Protein 6LPH (pdb70)

Organism: Drosophila melanogaster (NCBI:txid7227)

GO terms:
  GO:0005634 nucleus (C, IDA)
  GO:0005829 cytosol (C, IDA)
  GO:0045879 negative regulation of smoothened signaling pathway (P, IDA)
  GO:0140313 molecular sequestering activity (F, IDA)
  GO:0045879 negative regulation of smoothened signaling pathway (P, IGI)
  GO:0045879 negative regulation of smoothened signaling pathway (P, IMP)
  GO:0140313 molecular sequestering activity (F, IMP)
  GO:0061629 RNA polymerase II-specific DNA-binding transcription factor binding (F, IPI)
  GO:0008139 nuclear localization sequence binding (F, IPI)
  GO:0032991 protein-containing complex (C, IPI)
  GO:0140297 DNA-binding transcription factor binding (F, IPI)
  GO:0005515 protein binding (F, IPI)

B-factor: mean 24.62, std 13.48, range [8.72, 99.07]

Foldseek 3Di:
DFQFQQVVVLVLVCVLCVPCNDFDKDADDCAVLNPDLQQFRIKGKDWDCADVVQLGHTWIKIKTHGQFARHQPPSPADDDPPDQAGRLNAIEMATAHQDPVRVVCQPPPDDDDDDHDCLLVVLRSVVVSVCVVVVDRADAFAWAQQQAQSSNDPPFQFRIWHWHFQPRRAKDAIPRHIYTYIYIATAHPVLRVQCVQPTRVLSVVLLCPDSLSQHVRRHHYRPRDDHSCRVPVVSCVRRDDDDD/DDDDPPADDAAPPPHNVDHDDDPVVVHD

Radius of gyration: 19.42 Å; Cα contacts (8 Å, |Δi|>4): 533; chains: 2; bounding box: 65×46×57 Å

InterPro domains:
  IPR007768 Suppressor of fused [PTHR10928] (8-453)
  IPR016591 Suppressor of fused, eukaryotic [PIRSF011844] (1-463)
  IPR020941 Suppressor of fused-like domain [PF05076] (48-237)
  IPR024314 Suppressor of fused C-terminal [PF12470] (250-450)
  IPR037181 Suppressor of fused, N-terminal [SSF103359] (14-257)
  IPR038489 Suppressor of fused, C-terminal domain superfamily [G3DSA:3.30.1360.230] (337-468)

Sequence (272 aa):
KPPPGLKAIIDHLGQVYPNQPNPLQVTTLLKYWLGGQDPLDYISMYNYPGDVDRNVPPHWHYISFGLSDLHGDERVHLREEGVTRSGMGFELTFRLAKTEIELKQQIENPEKPQRPPTWPANLLQAIGRYCFQTGNGLCFGDNIPWRKSLDGSTTSKLQNLLVAQDPQLGCIDTPTGTVDFCQIVGVFDDELEQASRWNGRGVLNFLRQDMQTGGDWLVTNMDRQMSVFELFPETLLNLQDDLEAAPVINSHTCFVSGNSNMILNHMNDNFA

Structure (mmCIF, N/CA/C/O backbone):
data_6LPH
#
_entry.id   6LPH
#
_cell.length_a   36.145
_cell.length_b   68.423
_cell.length_c   56.144
_cell.angle_alpha   90.000
_cell.angle_beta   97.490
_cell.angle_gamma   90.000
#
_symmetry.space_group_name_H-M   'P 1 21 1'
#
loop_
_entity.id
_entity.type
_entity.pdbx_description
1 polymer 'Suppressor of fused homolog'
2 polymer 'Serine/threonine-protein kinase fused'
3 water water
#
loop_
_atom_site.group_PDB
_atom_site.id
_atom_site.type_symbol
_atom_site.label_atom_id
_atom_site.label_alt_id
_atom_site.label_comp_id
_atom_site.label_asym_id
_atom_site.label_entity_id
_atom_site.label_seq_id
_atom_site.pdbx_PDB_ins_code
_atom_site.Cartn_x
_atom_site.Cartn_y
_atom_site.Cartn_z
_atom_site.occupancy
_atom_site.B_iso_or_equiv
_atom_site.auth_seq_id
_atom_site.auth_comp_id
_atom_site.auth_asym_id
_atom_site.auth_atom_id
_atom_site.pdbx_PDB_model_num
ATOM 1 N N . LYS A 1 13 ? -13.994 -21.929 3.687 1.00 75.71 13 LYS A N 1
ATOM 2 C CA . LYS A 1 13 ? -14.223 -21.796 2.220 1.00 68.57 13 LYS A CA 1
ATOM 3 C C . LYS A 1 13 ? -13.133 -20.922 1.580 1.00 62.29 13 LYS A C 1
ATOM 4 O O . LYS A 1 13 ? -12.865 -19.821 2.068 1.00 59.15 13 LYS A O 1
ATOM 6 N N . PRO A 1 14 ? -12.509 -21.408 0.481 1.00 57.21 14 PRO A N 1
ATOM 7 C CA . PRO A 1 14 ? -11.340 -20.763 -0.142 1.00 46.79 14 PRO A CA 1
ATOM 8 C C . PRO A 1 14 ? -11.666 -19.408 -0.754 1.00 37.35 14 PRO A C 1
ATOM 9 O O . PRO A 1 14 ? -12.859 -19.057 -0.852 1.00 37.12 14 PRO A O 1
ATOM 13 N N . PRO A 1 15 ? -10.624 -18.638 -1.157 1.00 33.63 15 PRO A N 1
ATOM 14 C CA . PRO A 1 15 ? -10.964 -17.383 -1.819 1.00 27.24 15 PRO A CA 1
ATOM 15 C C . PRO A 1 15 ? -11.575 -17.696 -3.178 1.00 22.57 15 PRO A C 1
ATOM 16 O O . PRO A 1 15 ? -10.976 -18.427 -3.966 1.00 23.13 15 PRO A O 1
ATOM 20 N N . PRO A 1 16 ? -12.785 -17.167 -3.430 1.00 23.49 16 PRO A N 1
ATOM 21 C CA . PRO A 1 16 ? -13.657 -17.639 -4.510 1.00 19.88 16 PRO A CA 1
ATOM 22 C C . PRO A 1 16 ? -13.135 -17.376 -5.918 1.00 19.00 16 PRO A C 1
ATOM 23 O O . PRO A 1 16 ? -13.368 -18.199 -6.822 1.00 17.16 16 PRO A O 1
ATOM 27 N N . GLY A 1 17 ? -12.460 -16.243 -6.117 1.00 17.47 17 GLY A N 1
ATOM 28 C CA . GLY A 1 17 ? -11.864 -15.959 -7.417 1.00 16.47 17 GLY A CA 1
ATOM 29 C C . GLY A 1 17 ? -10.704 -16.903 -7.667 1.00 17.82 17 GLY A C 1
ATOM 30 O O . GLY A 1 17 ? -10.611 -17.539 -8.731 1.00 18.75 17 GLY A O 1
ATOM 31 N N . LEU A 1 18 ? -9.816 -17.010 -6.690 1.00 16.88 18 LEU A N 1
ATOM 32 C CA . LEU A 1 18 ? -8.661 -17.924 -6.799 1.00 17.79 18 LEU A CA 1
ATOM 33 C C . LEU A 1 18 ? -9.167 -19.362 -7.074 1.00 16.14 18 LEU A C 1
ATOM 34 O O . LEU A 1 18 ? -8.719 -20.013 -8.012 1.00 16.06 18 LEU A O 1
ATOM 39 N N . LYS A 1 19 ? -10.146 -19.822 -6.296 1.00 17.32 19 LYS A N 1
ATOM 40 C CA . LYS A 1 19 ? -10.680 -21.193 -6.452 1.00 17.05 19 LYS A CA 1
ATOM 41 C C . LYS A 1 19 ? -11.241 -21.467 -7.870 1.00 16.88 19 LYS A C 1
ATOM 42 O O . LYS A 1 19 ? -10.999 -22.545 -8.440 1.00 17.71 19 LYS A O 1
ATOM 48 N N . ALA A 1 20 ? -11.992 -20.510 -8.432 1.00 17.57 20 ALA A N 1
ATOM 49 C CA . ALA A 1 20 ? -12.539 -20.639 -9.810 1.00 16.36 20 ALA A CA 1
ATOM 50 C C . ALA A 1 20 ? -11.442 -20.827 -10.861 1.00 15.76 20 ALA A C 1
ATOM 51 O O . ALA A 1 20 ? -11.538 -21.675 -11.756 1.00 15.25 20 ALA A O 1
ATOM 53 N N . ILE A 1 21 ? -10.388 -20.029 -10.739 1.00 16.31 21 ILE A N 1
ATOM 54 C CA . ILE A 1 21 ? -9.279 -20.120 -11.675 1.00 14.29 21 ILE A CA 1
ATOM 55 C C . ILE A 1 21 ? -8.561 -21.465 -11.519 1.00 13.78 21 ILE A C 1
ATOM 56 O O . ILE A 1 21 ? -8.318 -22.142 -12.515 1.00 14.19 21 ILE A O 1
ATOM 61 N N . ILE A 1 22 ? -8.246 -21.837 -10.274 1.00 14.04 22 ILE A N 1
ATOM 62 C CA . ILE A 1 22 ? -7.601 -23.149 -9.973 1.00 15.34 22 ILE A CA 1
ATOM 63 C C . ILE A 1 22 ? -8.427 -24.313 -10.489 1.00 15.88 22 ILE A C 1
ATOM 64 O O . ILE A 1 22 ? -7.884 -25.253 -11.092 1.00 14.83 22 ILE A O 1
ATOM 69 N N . ASP A 1 23 ? -9.748 -24.252 -10.266 1.00 15.42 23 ASP A N 1
ATOM 70 C CA . ASP A 1 23 ? -10.644 -25.262 -10.810 1.00 17.17 23 ASP A CA 1
ATOM 71 C C . ASP A 1 23 ? -10.614 -25.347 -12.338 1.00 15.27 23 ASP A C 1
ATOM 72 O O . ASP A 1 23 ? -10.504 -26.442 -12.902 1.00 16.64 23 ASP A O 1
ATOM 77 N N . HIS A 1 24 ? -10.686 -24.199 -13.005 1.00 14.88 24 HIS A N 1
ATOM 78 C CA . HIS A 1 24 ? -10.522 -24.131 -14.463 1.00 14.73 24 HIS A CA 1
ATOM 79 C C . HIS A 1 24 ? -9.219 -24.742 -14.928 1.00 15.46 24 HIS A C 1
ATOM 80 O O . HIS A 1 24 ? -9.202 -25.535 -15.885 1.00 14.80 24 HIS A O 1
ATOM 87 N N . LEU A 1 25 ? -8.114 -24.366 -14.280 1.00 15.39 25 LEU A N 1
ATOM 88 C CA . LEU A 1 25 ? -6.798 -24.950 -14.630 1.00 15.22 25 LEU A CA 1
ATOM 89 C C . LEU A 1 25 ? -6.748 -26.462 -14.378 1.00 16.45 25 LEU A C 1
ATOM 90 O O . LEU A 1 25 ? -6.067 -27.204 -15.108 1.00 15.70 25 LEU A O 1
ATOM 95 N N . GLY A 1 26 ? -7.463 -26.920 -13.352 1.00 16.51 26 GLY A N 1
ATOM 96 C CA . GLY A 1 26 ? -7.540 -28.370 -13.062 1.00 19.30 26 GLY A CA 1
ATOM 97 C C . GLY A 1 26 ? -8.213 -29.190 -14.168 1.00 18.50 26 GLY A C 1
ATOM 98 O O . GLY A 1 26 ? -7.885 -30.377 -14.397 1.00 18.84 26 GLY A O 1
ATOM 99 N N . GLN A 1 27 ? -9.143 -28.556 -14.869 1.00 18.90 27 GLN A N 1
ATOM 100 C CA . GLN A 1 27 ? -9.873 -29.199 -15.962 1.00 18.90 27 GLN A CA 1
ATOM 101 C C . GLN A 1 27 ? -9.014 -29.239 -17.210 1.00 17.21 27 GLN A C 1
ATOM 102 O O . GLN A 1 27 ? -9.101 -30.166 -18.022 1.00 18.18 27 GLN A O 1
ATOM 108 N N . VAL A 1 28 ? -8.204 -28.204 -17.372 1.00 14.95 28 VAL A N 1
ATOM 109 C CA . VAL A 1 28 ? -7.375 -28.071 -18.546 1.00 16.57 28 VAL A CA 1
ATOM 110 C C . VAL A 1 28 ? -6.104 -28.927 -18.363 1.00 14.85 28 VAL A C 1
ATOM 111 O O . VAL A 1 28 ? -5.583 -29.506 -19.312 1.00 14.66 28 VAL A O 1
ATOM 115 N N . TYR A 1 29 ? -5.629 -29.036 -17.133 1.00 14.98 29 TYR A N 1
ATOM 116 C CA . TYR A 1 29 ? -4.398 -29.786 -16.848 1.00 13.57 29 TYR A CA 1
ATOM 117 C C . TYR A 1 29 ? -4.679 -30.830 -15.780 1.00 16.68 29 TYR A C 1
ATOM 118 O O . TYR A 1 29 ? -4.130 -30.733 -14.675 1.00 18.17 29 TYR A O 1
ATOM 127 N N . PRO A 1 30 ? -5.543 -31.827 -16.085 1.00 16.16 30 PRO A N 1
ATOM 128 C CA . PRO A 1 30 ? -5.895 -32.834 -15.067 1.00 17.88 30 PRO A CA 1
ATOM 129 C C . PRO A 1 30 ? -4.681 -33.645 -14.594 1.00 19.13 30 PRO A C 1
ATOM 130 O O . PRO A 1 30 ? -4.641 -34.092 -13.443 1.00 20.41 30 PRO A O 1
ATOM 134 N N . ASN A 1 31 ? -3.675 -33.787 -15.447 1.00 18.02 31 ASN A N 1
ATOM 135 C CA . ASN A 1 31 ? -2.470 -34.554 -15.059 1.00 18.96 31 ASN A CA 1
ATOM 136 C C . ASN A 1 31 ? -1.332 -33.750 -14.447 1.00 18.77 31 ASN A C 1
ATOM 137 O O . ASN A 1 31 ? -0.242 -34.283 -14.217 1.00 20.78 31 ASN A O 1
ATOM 142 N N . GLN A 1 32 ? -1.596 -32.473 -14.177 1.00 19.53 32 GLN A N 1
ATOM 143 C CA . GLN A 1 32 ? -0.702 -31.627 -13.392 1.00 17.11 32 GLN A CA 1
ATOM 144 C C . GLN A 1 32 ? -1.467 -30.964 -12.248 1.00 18.74 32 GLN A C 1
ATOM 145 O O . GLN A 1 32 ? -1.677 -29.740 -12.261 1.00 19.50 32 GLN A O 1
ATOM 151 N N . PRO A 1 33 ? -1.891 -31.767 -11.251 1.00 19.33 33 PRO A N 1
ATOM 152 C CA . PRO A 1 33 ? -2.712 -31.215 -10.168 1.00 20.35 33 PRO A CA 1
ATOM 153 C C . PRO A 1 33 ? -1.936 -30.291 -9.210 1.00 19.71 33 PRO A C 1
ATOM 154 O O . PRO A 1 33 ? -2.562 -29.545 -8.456 1.00 20.41 33 PRO A O 1
ATOM 158 N N . ASN A 1 34 ? -0.603 -30.329 -9.238 1.00 17.04 34 ASN A N 1
ATOM 159 C CA . ASN A 1 34 ? 0.176 -29.588 -8.245 1.00 18.16 34 ASN A CA 1
ATOM 160 C C . ASN A 1 34 ? 1.394 -28.915 -8.898 1.00 17.87 34 ASN A C 1
ATOM 161 O O . ASN A 1 34 ? 2.537 -29.293 -8.635 1.00 18.05 34 ASN A O 1
ATOM 166 N N . PRO A 1 35 ? 1.134 -27.907 -9.759 1.00 17.19 35 PRO A N 1
ATOM 167 C CA . PRO A 1 35 ? 2.209 -27.244 -10.481 1.00 16.57 35 PRO A CA 1
ATOM 168 C C . PRO A 1 35 ? 3.050 -26.410 -9.522 1.00 16.52 35 PRO A C 1
ATOM 169 O O . PRO A 1 35 ? 2.576 -26.046 -8.420 1.00 17.09 35 PRO A O 1
ATOM 173 N N . LEU A 1 36 ? 4.295 -26.161 -9.918 1.00 14.31 36 LEU A N 1
ATOM 174 C CA . LEU A 1 36 ? 5.095 -25.124 -9.300 1.00 15.58 36 LEU A CA 1
ATOM 175 C C . LEU A 1 36 ? 4.406 -23.768 -9.445 1.00 14.60 36 LEU A C 1
ATOM 176 O O . LEU A 1 36 ? 3.820 -23.482 -10.486 1.00 13.55 36 LEU A O 1
ATOM 181 N N . GLN A 1 37 ? 4.504 -22.939 -8.407 1.00 14.51 37 GLN A N 1
ATOM 182 C CA . GLN A 1 37 ? 4.120 -21.541 -8.499 1.00 14.86 37 GLN A CA 1
ATOM 183 C C . GLN A 1 37 ? 5.252 -20.632 -8.064 1.00 15.06 37 GLN A C 1
ATOM 184 O O . GLN A 1 37 ? 5.999 -20.955 -7.155 1.00 16.16 37 GLN A O 1
ATOM 190 N N . VAL A 1 38 ? 5.360 -19.483 -8.711 1.00 14.14 38 VAL A N 1
ATOM 191 C CA . VAL A 1 38 ? 6.152 -18.391 -8.161 1.00 14.25 38 VAL A CA 1
ATOM 192 C C . VAL A 1 38 ? 5.177 -17.611 -7.275 1.00 14.87 38 VAL A C 1
ATOM 193 O O . VAL A 1 38 ? 4.146 -17.121 -7.743 1.00 16.17 38 VAL A O 1
ATOM 197 N N . THR A 1 39 ? 5.522 -17.510 -5.998 1.00 16.94 39 THR A N 1
ATOM 198 C CA . THR A 1 39 ? 4.649 -16.996 -4.951 1.00 17.76 39 THR A CA 1
ATOM 199 C C . THR A 1 39 ? 5.262 -15.715 -4.340 1.00 17.44 39 THR A C 1
ATOM 200 O O . THR A 1 39 ? 6.450 -15.678 -4.007 1.00 17.67 39 THR A O 1
ATOM 204 N N . THR A 1 40 ? 4.477 -14.655 -4.223 1.00 16.46 40 THR A N 1
ATOM 205 C CA . THR A 1 40 ? 5.026 -13.462 -3.600 1.00 16.73 40 THR A CA 1
ATOM 206 C C . THR A 1 40 ? 5.007 -13.572 -2.072 1.00 17.06 40 THR A C 1
ATOM 207 O O . THR A 1 40 ? 4.126 -14.218 -1.469 1.00 18.99 40 THR A O 1
ATOM 211 N N . LEU A 1 41 ? 6.020 -12.980 -1.452 1.00 19.42 41 LEU A N 1
ATOM 212 C CA . LEU A 1 41 ? 6.227 -13.060 -0.002 1.00 16.86 41 LEU A CA 1
ATOM 213 C C . LEU A 1 41 ? 5.387 -12.008 0.703 1.00 19.50 41 LEU A C 1
ATOM 214 O O . LEU A 1 41 ? 4.509 -12.359 1.503 1.00 24.94 41 LEU A O 1
ATOM 219 N N . LEU A 1 42 ? 5.624 -10.733 0.397 1.00 16.42 42 LEU A N 1
ATOM 220 C CA . LEU A 1 42 ? 4.794 -9.642 0.924 1.00 18.27 42 LEU A CA 1
ATOM 221 C C . LEU A 1 42 ? 3.732 -9.355 -0.166 1.00 17.80 42 LEU A C 1
ATOM 222 O O . LEU A 1 42 ? 4.054 -8.790 -1.218 1.00 16.44 42 LEU A O 1
ATOM 227 N N . LYS A 1 43 ? 2.502 -9.798 0.072 1.00 16.25 43 LYS A N 1
ATOM 228 C CA . LYS A 1 43 ? 1.402 -9.649 -0.888 1.00 16.06 43 LYS A CA 1
ATOM 229 C C . LYS A 1 43 ? 1.113 -8.194 -1.166 1.00 14.81 43 LYS A C 1
ATOM 230 O O . LYS A 1 43 ? 1.304 -7.350 -0.309 1.00 16.08 43 LYS A O 1
ATOM 236 N N . TYR A 1 44 ? 0.638 -7.912 -2.374 1.00 14.95 44 TYR A N 1
ATOM 237 C CA . TYR A 1 44 ? 0.336 -6.556 -2.796 1.00 16.26 44 TYR A CA 1
ATOM 238 C C . TYR A 1 44 ? -0.673 -5.900 -1.828 1.00 16.23 44 TYR A C 1
ATOM 239 O O . TYR A 1 44 ? -0.521 -4.753 -1.430 1.00 17.77 44 TYR A O 1
ATOM 248 N N . TRP A 1 45 ? -1.649 -6.675 -1.387 1.00 17.17 45 TRP A N 1
ATOM 249 C CA . TRP A 1 45 ? -2.659 -6.157 -0.473 1.00 19.38 45 TRP A CA 1
ATOM 250 C C . TRP A 1 45 ? -2.158 -5.924 0.946 1.00 21.25 45 TRP A C 1
ATOM 251 O O . TRP A 1 45 ? -2.910 -5.455 1.799 1.00 21.89 45 TRP A O 1
ATOM 262 N N . LEU A 1 46 ? -0.884 -6.239 1.199 1.00 20.71 46 LEU A N 1
ATOM 263 C CA . LEU A 1 46 ? -0.234 -5.929 2.468 1.00 20.92 46 LEU A CA 1
ATOM 264 C C . LEU A 1 46 ? 0.863 -4.905 2.247 1.00 19.68 46 LEU A C 1
ATOM 265 O O . LEU A 1 46 ? 1.699 -4.677 3.129 1.00 23.93 46 LEU A O 1
ATOM 270 N N . GLY A 1 47 ? 0.861 -4.294 1.064 1.00 19.58 47 GLY A N 1
ATOM 271 C CA . GLY A 1 47 ? 1.774 -3.187 0.787 1.00 18.73 47 GLY A CA 1
ATOM 272 C C . GLY A 1 47 ? 2.990 -3.555 -0.055 1.00 19.93 47 GLY A C 1
ATOM 273 O O . GLY A 1 47 ? 3.881 -2.705 -0.254 1.00 22.34 47 GLY A O 1
ATOM 274 N N . GLY A 1 48 ? 3.038 -4.796 -0.564 1.00 17.97 48 GLY A N 1
ATOM 275 C CA . GLY A 1 48 ? 4.097 -5.195 -1.505 1.00 16.99 48 GLY A CA 1
ATOM 276 C C . GLY A 1 48 ? 3.927 -4.514 -2.859 1.00 19.34 48 GLY A C 1
ATOM 277 O O . GLY A 1 48 ? 2.835 -4.033 -3.183 1.00 18.55 48 GLY A O 1
ATOM 278 N N . GLN A 1 49 ? 4.999 -4.481 -3.655 1.00 19.24 49 GLN A N 1
ATOM 279 C CA . GLN A 1 49 ? 4.980 -3.833 -4.967 1.00 18.22 49 GLN A CA 1
ATOM 280 C C . GLN A 1 49 ? 4.625 -4.767 -6.147 1.00 18.58 49 GLN A C 1
ATOM 281 O O . GLN A 1 49 ? 4.491 -4.306 -7.291 1.00 21.37 49 GLN A O 1
ATOM 287 N N . ASP A 1 50 ? 4.512 -6.069 -5.885 1.00 15.73 50 ASP A N 1
ATOM 288 C CA . ASP A 1 50 ? 4.241 -7.066 -6.919 1.00 16.50 50 ASP A CA 1
ATOM 289 C C . ASP A 1 50 ? 2.747 -7.425 -6.912 1.00 14.81 50 ASP A C 1
ATOM 290 O O . ASP A 1 50 ? 2.281 -8.086 -5.994 1.00 13.78 50 ASP A O 1
ATOM 295 N N . PRO A 1 51 ? 1.988 -6.960 -7.927 1.00 15.63 51 PRO A N 1
ATOM 296 C CA . PRO A 1 51 ? 0.532 -7.108 -7.874 1.00 15.51 51 PRO A CA 1
ATOM 297 C C . PRO A 1 51 ? 0.038 -8.538 -8.040 1.00 13.98 51 PRO A C 1
ATOM 298 O O . PRO A 1 51 ? -1.123 -8.806 -7.742 1.00 14.45 51 PRO A O 1
ATOM 302 N N . LEU A 1 52 ? 0.884 -9.448 -8.525 1.00 13.13 52 LEU A N 1
ATOM 303 C CA . LEU A 1 52 ? 0.432 -10.852 -8.676 1.00 12.45 52 LEU A CA 1
ATOM 304 C C . LEU A 1 52 ? 0.810 -11.674 -7.450 1.00 12.02 52 LEU A C 1
ATOM 305 O O . LEU A 1 52 ? 1.987 -11.802 -7.104 1.00 13.93 52 LEU A O 1
ATOM 310 N N . ASP A 1 53 ? -0.184 -12.255 -6.808 1.00 11.52 53 ASP A N 1
ATOM 311 C CA . ASP A 1 53 ? 0.056 -13.094 -5.639 1.00 13.16 53 ASP A CA 1
ATOM 312 C C . ASP A 1 53 ? 0.767 -14.395 -6.011 1.00 12.58 53 ASP A C 1
ATOM 313 O O . ASP A 1 53 ? 1.587 -14.892 -5.219 1.00 13.78 53 ASP A O 1
ATOM 318 N N . TYR A 1 54 ? 0.437 -14.954 -7.182 1.00 11.36 54 TYR A N 1
ATOM 319 C CA . TYR A 1 54 ? 0.968 -16.262 -7.626 1.00 12.10 54 TYR A CA 1
ATOM 320 C C . TYR A 1 54 ? 1.077 -16.264 -9.156 1.00 11.91 54 TYR A C 1
ATOM 321 O O . TYR A 1 54 ? 0.299 -15.587 -9.827 1.00 12.04 54 TYR A O 1
ATOM 330 N N . ILE A 1 55 ? 2.023 -17.049 -9.686 1.00 10.53 55 ILE A N 1
ATOM 331 C CA . ILE A 1 55 ? 2.098 -17.383 -11.105 1.00 9.92 55 ILE A CA 1
ATOM 332 C C . ILE A 1 55 ? 2.289 -18.891 -11.186 1.00 10.63 55 ILE A C 1
ATOM 333 O O . ILE A 1 55 ? 3.291 -19.429 -10.710 1.00 12.39 55 ILE A O 1
ATOM 338 N N . SER A 1 56 ? 1.303 -19.581 -11.739 1.00 9.91 56 SER A N 1
ATOM 339 C CA . SER A 1 56 ? 1.450 -21.017 -11.962 1.00 10.18 56 SER A CA 1
ATOM 340 C C . SER A 1 56 ? 2.274 -21.279 -13.214 1.00 10.09 56 SER A C 1
ATOM 341 O O . SER A 1 56 ? 2.197 -20.534 -14.183 1.00 10.10 56 SER A O 1
ATOM 344 N N . MET A 1 57 ? 3.006 -22.385 -13.214 1.00 10.00 57 MET A N 1
ATOM 345 C CA . MET A 1 57 ? 3.829 -22.756 -14.385 1.00 11.30 57 MET A CA 1
ATOM 346 C C . MET A 1 57 ? 3.500 -24.185 -14.763 1.00 13.41 57 MET A C 1
ATOM 347 O O . MET A 1 57 ? 3.562 -25.074 -13.903 1.00 16.33 57 MET A O 1
ATOM 352 N N . TYR A 1 58 ? 3.113 -24.415 -16.022 1.00 12.57 58 TYR A N 1
ATOM 353 C CA . TYR A 1 58 ? 2.790 -25.762 -16.469 1.00 13.51 58 TYR A CA 1
ATOM 354 C C . TYR A 1 58 ? 3.672 -26.152 -17.646 1.00 13.28 58 TYR A C 1
ATOM 355 O O . TYR A 1 58 ? 4.116 -25.295 -18.396 1.00 11.86 58 TYR A O 1
ATOM 364 N N . ASN A 1 59 ? 3.900 -27.454 -17.797 1.00 14.12 59 ASN A N 1
ATOM 365 C CA . ASN A 1 59 ? 4.480 -27.993 -19.018 1.00 14.73 59 ASN A CA 1
ATOM 366 C C . ASN A 1 59 ? 3.374 -28.355 -19.966 1.00 14.67 59 ASN A C 1
ATOM 367 O O . ASN A 1 59 ? 2.410 -29.022 -19.564 1.00 19.57 59 ASN A O 1
ATOM 372 N N . TYR A 1 60 ? 3.501 -27.935 -21.220 1.00 12.59 60 TYR A N 1
ATOM 373 C CA . TYR A 1 60 ? 2.575 -28.398 -22.254 1.00 14.70 60 TYR A CA 1
ATOM 374 C C . TYR A 1 60 ? 3.354 -29.214 -23.298 1.00 14.72 60 TYR A C 1
ATOM 375 O O . TYR A 1 60 ? 4.198 -28.653 -23.995 1.00 13.99 60 TYR A O 1
ATOM 384 N N . PRO A 1 61 ? 3.072 -30.537 -23.414 1.00 14.25 61 PRO A N 1
ATOM 385 C CA . PRO A 1 61 ? 3.846 -31.379 -24.326 1.00 13.29 61 PRO A CA 1
ATOM 386 C C . PRO A 1 61 ? 3.743 -30.994 -25.804 1.00 14.86 61 PRO A C 1
ATOM 387 O O . PRO A 1 61 ? 4.653 -31.314 -26.585 1.00 16.15 61 PRO A O 1
ATOM 391 N N . GLY A 1 62 ? 2.646 -30.349 -26.200 1.00 14.03 62 GLY A N 1
ATOM 392 C CA . GLY A 1 62 ? 2.478 -29.960 -27.601 1.00 13.48 62 GLY A CA 1
ATOM 393 C C . GLY A 1 62 ? 1.245 -30.608 -28.200 1.00 14.69 62 GLY A C 1
ATOM 394 O O . GLY A 1 62 ? 0.493 -31.307 -27.496 1.00 14.41 62 GLY A O 1
ATOM 395 N N . ASP A 1 63 ? 1.052 -30.378 -29.496 1.00 14.36 63 ASP A N 1
ATOM 396 C CA . ASP A 1 63 ? -0.063 -30.943 -30.251 1.00 16.25 63 ASP A CA 1
ATOM 397 C C . ASP A 1 63 ? 0.323 -30.841 -31.726 1.00 17.18 63 ASP A C 1
ATOM 398 O O . ASP A 1 63 ? 0.420 -29.752 -32.276 1.00 18.03 63 ASP A O 1
ATOM 403 N N . VAL A 1 64 ? 0.588 -31.988 -32.334 1.00 16.36 64 VAL A N 1
ATOM 404 C CA . VAL A 1 64 ? 1.058 -32.065 -33.724 1.00 19.24 64 VAL A CA 1
ATOM 405 C C . VAL A 1 64 ? 0.114 -31.407 -34.735 1.00 19.85 64 VAL A C 1
ATOM 406 O O . VAL A 1 64 ? 0.528 -30.534 -35.478 1.00 23.29 64 VAL A O 1
ATOM 410 N N . ASP A 1 65 ? -1.155 -31.786 -34.715 1.00 20.80 65 ASP A N 1
ATOM 411 C CA . ASP A 1 65 ? -2.149 -31.267 -35.650 1.00 27.34 65 ASP A CA 1
ATOM 412 C C . ASP A 1 65 ? -2.298 -29.745 -35.562 1.00 28.64 65 ASP A C 1
ATOM 413 O O . ASP A 1 65 ? -2.457 -29.075 -36.583 1.00 29.06 65 ASP A O 1
ATOM 418 N N . ARG A 1 66 ? -2.271 -29.191 -34.350 1.00 25.38 66 ARG A N 1
ATOM 419 C CA . ARG A 1 66 ? -2.462 -27.750 -34.200 1.00 25.25 66 ARG A CA 1
ATOM 420 C C . ARG A 1 66 ? -1.176 -26.970 -34.211 1.00 25.47 66 ARG A C 1
ATOM 421 O O . ARG A 1 66 ? -1.186 -25.798 -33.837 1.00 27.43 66 ARG A O 1
ATOM 429 N N . ASN A 1 67 ? -0.068 -27.604 -34.608 1.00 25.05 67 ASN A N 1
ATOM 430 C CA . ASN A 1 67 ? 1.220 -26.912 -34.687 1.00 23.67 67 ASN A CA 1
ATOM 431 C C . ASN A 1 67 ? 1.553 -26.252 -33.364 1.00 20.53 67 ASN A C 1
ATOM 432 O O . ASN A 1 67 ? 1.975 -25.090 -33.335 1.00 22.23 67 ASN A O 1
ATOM 437 N N . VAL A 1 68 ? 1.351 -26.978 -32.267 1.00 15.21 68 VAL A N 1
ATOM 438 C CA . VAL A 1 68 ? 1.751 -26.493 -30.952 1.00 13.74 68 VAL A CA 1
ATOM 439 C C . VAL A 1 68 ? 3.020 -27.222 -30.507 1.00 14.07 68 VAL A C 1
ATOM 440 O O . VAL A 1 68 ? 3.001 -28.444 -30.330 1.00 12.80 68 VAL A O 1
ATOM 444 N N . PRO A 1 69 ? 4.138 -26.483 -30.358 1.00 15.06 69 PRO A N 1
ATOM 445 C CA . PRO A 1 69 ? 5.378 -27.111 -29.937 1.00 15.46 69 PRO A CA 1
ATOM 446 C C . PRO A 1 69 ? 5.344 -27.297 -28.406 1.00 14.30 69 PRO A C 1
ATOM 447 O O . PRO A 1 69 ? 4.486 -26.706 -27.716 1.00 14.70 69 PRO A O 1
ATOM 451 N N . PRO A 1 70 ? 6.253 -28.118 -27.873 1.00 15.78 70 PRO A N 1
ATOM 452 C CA . PRO A 1 70 ? 6.346 -28.203 -26.410 1.00 14.34 70 PRO A CA 1
ATOM 453 C C . PRO A 1 70 ? 6.747 -26.858 -25.847 1.00 14.97 70 PRO A C 1
ATOM 454 O O . PRO A 1 70 ? 7.588 -26.153 -26.447 1.00 17.03 70 PRO A O 1
ATOM 458 N N . HIS A 1 71 ? 6.146 -26.493 -24.714 1.00 13.05 71 HIS A N 1
ATOM 459 C CA . HIS A 1 71 ? 6.398 -25.182 -24.150 1.00 12.11 71 HIS A CA 1
ATOM 460 C C . HIS A 1 71 ? 6.026 -25.117 -22.692 1.00 11.70 71 HIS A C 1
ATOM 461 O O . HIS A 1 71 ? 5.419 -26.054 -22.134 1.00 12.56 71 HIS A O 1
ATOM 468 N N . TRP A 1 72 ? 6.419 -24.005 -22.072 1.00 10.70 72 TRP A N 1
ATOM 469 C CA . TRP A 1 72 ? 6.060 -23.679 -20.710 1.00 10.47 72 TRP A CA 1
ATOM 470 C C . TRP A 1 72 ? 4.893 -22.718 -20.721 1.00 10.13 72 TRP A C 1
ATOM 471 O O . TRP A 1 72 ? 4.909 -21.755 -21.490 1.00 11.48 72 TRP A O 1
ATOM 482 N N . HIS A 1 73 ? 3.873 -22.949 -19.886 1.00 10.14 73 HIS A N 1
ATOM 483 C CA . HIS A 1 73 ? 2.639 -22.104 -19.882 1.00 10.35 73 HIS A CA 1
ATOM 484 C C . HIS A 1 73 ? 2.524 -21.436 -18.511 1.00 10.27 73 HIS A C 1
ATOM 485 O O . HIS A 1 73 ? 2.497 -22.133 -17.466 1.00 11.42 73 HIS A O 1
ATOM 492 N N . TYR A 1 74 ? 2.537 -20.104 -18.502 1.00 9.82 74 TYR A N 1
ATOM 493 C CA . TYR A 1 74 ? 2.492 -19.328 -17.264 1.00 9.12 74 TYR A CA 1
ATOM 494 C C . TYR A 1 74 ? 1.120 -18.688 -17.095 1.00 9.69 74 TYR A C 1
ATOM 495 O O . TYR A 1 74 ? 0.585 -18.169 -18.069 1.00 10.51 74 TYR A O 1
ATOM 504 N N . ILE A 1 75 ? 0.566 -18.725 -15.876 1.00 9.22 75 ILE A N 1
ATOM 505 C CA . ILE A 1 75 ? -0.782 -18.091 -15.603 1.00 9.11 75 ILE A CA 1
ATOM 506 C C . ILE A 1 75 ? -0.720 -17.263 -14.321 1.00 9.56 75 ILE A C 1
ATOM 507 O O . ILE A 1 75 ? -0.294 -17.778 -13.282 1.00 9.67 75 ILE A O 1
ATOM 512 N N . SER A 1 76 ? -1.108 -15.976 -14.395 1.00 10.33 76 SER A N 1
ATOM 513 C CA . SER A 1 76 ? -1.028 -15.070 -13.232 1.00 10.40 76 SER A CA 1
ATOM 514 C C . SER A 1 76 ? -2.284 -15.119 -12.387 1.00 10.85 76 SER A C 1
ATOM 515 O O . SER A 1 76 ? -3.379 -15.467 -12.882 1.00 10.89 76 SER A O 1
ATOM 518 N N . PHE A 1 77 ? -2.134 -14.739 -11.116 1.00 10.80 77 PHE A N 1
ATOM 519 C CA . PHE A 1 77 ? -3.278 -14.587 -10.204 1.00 11.26 77 PHE A CA 1
ATOM 520 C C . PHE A 1 77 ? -3.072 -13.283 -9.475 1.00 10.94 77 PHE A C 1
ATOM 521 O O . PHE A 1 77 ? -2.088 -13.144 -8.710 1.00 12.17 77 PHE A O 1
ATOM 529 N N . GLY A 1 78 ? -3.996 -12.345 -9.682 1.00 11.22 78 GLY A N 1
ATOM 530 C CA . GLY A 1 78 ? -3.975 -11.076 -8.974 1.00 10.38 78 GLY A CA 1
ATOM 531 C C . GLY A 1 78 ? -4.578 -9.899 -9.711 1.00 11.02 78 GLY A C 1
ATOM 532 O O . GLY A 1 78 ? -4.984 -8.947 -9.060 1.00 13.34 78 GLY A O 1
ATOM 533 N N . LEU A 1 79 ? -4.605 -9.935 -11.053 1.00 11.44 79 LEU A N 1
ATOM 534 C CA . LEU A 1 79 ? -5.242 -8.861 -11.853 1.00 11.94 79 LEU A CA 1
ATOM 535 C C . LEU A 1 79 ? -6.764 -8.966 -11.788 1.00 12.01 79 LEU A C 1
ATOM 536 O O . LEU A 1 79 ? -7.469 -7.954 -11.890 1.00 14.25 79 LEU A O 1
ATOM 541 N N . SER A 1 80 ? -7.255 -10.185 -11.612 1.00 12.45 80 SER A N 1
ATOM 542 C CA . SER A 1 80 ? -8.687 -10.401 -11.338 1.00 12.93 80 SER A CA 1
ATOM 543 C C . SER A 1 80 ? -8.929 -10.372 -9.817 1.00 13.38 80 SER A C 1
ATOM 544 O O . SER A 1 80 ? -7.973 -10.282 -9.024 1.00 12.18 80 SER A O 1
ATOM 547 N N . ASP A 1 81 ? -10.197 -10.416 -9.408 1.00 12.93 81 ASP A N 1
ATOM 548 C CA . ASP A 1 81 ? -10.522 -10.319 -7.992 1.00 14.08 81 ASP A CA 1
ATOM 549 C C . ASP A 1 81 ? -10.488 -11.714 -7.363 1.00 14.03 81 ASP A C 1
ATOM 550 O O . ASP A 1 81 ? -11.499 -12.429 -7.373 1.00 15.50 81 ASP A O 1
ATOM 555 N N . LEU A 1 82 ? -9.323 -12.093 -6.831 1.00 12.26 82 LEU A N 1
ATOM 556 C CA . LEU A 1 82 ? -9.139 -13.402 -6.190 1.00 13.97 82 LEU A CA 1
ATOM 557 C C . LEU A 1 82 ? -9.986 -13.588 -4.921 1.00 14.89 82 LEU A C 1
ATOM 558 O O . LEU A 1 82 ? -10.355 -14.705 -4.571 1.00 15.26 82 LEU A O 1
ATOM 563 N N . HIS A 1 83 ? -10.261 -12.501 -4.211 1.00 16.45 83 HIS A N 1
ATOM 564 C CA . HIS A 1 83 ? -10.750 -12.623 -2.838 1.00 16.19 83 HIS A CA 1
ATOM 565 C C . HIS A 1 83 ? -12.167 -12.209 -2.612 1.00 16.91 83 HIS A C 1
ATOM 566 O O . HIS A 1 83 ? -12.811 -12.758 -1.752 1.00 20.10 83 HIS A O 1
ATOM 573 N N . GLY A 1 84 ? -12.642 -11.200 -3.333 1.00 19.64 84 GLY A N 1
ATOM 574 C CA . GLY A 1 84 ? -14.016 -10.746 -3.194 1.00 22.24 84 GLY A CA 1
ATOM 575 C C . GLY A 1 84 ? -14.261 -9.753 -2.070 1.00 21.45 84 GLY A C 1
ATOM 576 O O . GLY A 1 84 ? -15.392 -9.324 -1.888 1.00 25.15 84 GLY A O 1
ATOM 577 N N . ASP A 1 85 ? -13.217 -9.372 -1.330 1.00 21.74 85 ASP A N 1
ATOM 578 C CA . ASP A 1 85 ? -13.395 -8.514 -0.138 1.00 23.08 85 ASP A CA 1
ATOM 579 C C . ASP A 1 85 ? -12.743 -7.119 -0.222 1.00 20.97 85 ASP A C 1
ATOM 580 O O . ASP A 1 85 ? -12.580 -6.435 0.807 1.00 18.70 85 ASP A O 1
ATOM 585 N N . GLU A 1 86 ? -12.379 -6.716 -1.443 1.00 17.96 86 GLU A N 1
ATOM 586 C CA . GLU A 1 86 ? -11.890 -5.372 -1.754 1.00 19.46 86 GLU A CA 1
ATOM 587 C C . GLU A 1 86 ? -10.505 -5.105 -1.170 1.00 19.36 86 GLU A C 1
ATOM 588 O O . GLU A 1 86 ? -10.094 -3.937 -1.020 1.00 21.85 86 GLU A O 1
ATOM 594 N N . ARG A 1 87 ? -9.779 -6.170 -0.830 1.00 17.43 87 ARG A N 1
ATOM 595 C CA . ARG A 1 87 ? -8.407 -5.967 -0.341 1.00 18.40 87 ARG A CA 1
ATOM 596 C C . ARG A 1 87 ? -7.496 -5.360 -1.430 1.00 17.51 87 ARG A C 1
ATOM 597 O O . ARG A 1 87 ? -6.546 -4.648 -1.130 1.00 17.71 87 ARG A O 1
ATOM 605 N N . VAL A 1 88 ? -7.795 -5.657 -2.690 1.00 18.37 88 VAL A N 1
ATOM 606 C CA . VAL A 1 88 ? -7.103 -5.033 -3.824 1.00 17.37 88 VAL A CA 1
ATOM 607 C C . VAL A 1 88 ? -8.083 -4.289 -4.746 1.00 18.36 88 VAL A C 1
ATOM 608 O O . VAL A 1 88 ? -7.833 -3.140 -5.141 1.00 19.50 88 VAL A O 1
ATOM 612 N N . HIS A 1 89 ? -9.206 -4.935 -5.058 1.00 17.17 89 HIS A N 1
ATOM 613 C CA . HIS A 1 89 ? -10.096 -4.497 -6.120 1.00 18.68 89 HIS A CA 1
ATOM 614 C C . HIS A 1 89 ? -11.388 -4.026 -5.552 1.00 20.47 89 HIS A C 1
ATOM 615 O O . HIS A 1 89 ? -12.084 -4.768 -4.873 1.00 21.77 89 HIS A O 1
ATOM 622 N N . LEU A 1 90 ? -11.712 -2.766 -5.810 1.00 22.54 90 LEU A N 1
ATOM 623 C CA . LEU A 1 90 ? -12.931 -2.160 -5.290 1.00 26.15 90 LEU A CA 1
ATOM 624 C C . LEU A 1 90 ? -14.097 -2.700 -6.099 1.00 25.05 90 LEU A C 1
ATOM 625 O O . LEU A 1 90 ? -13.999 -2.836 -7.309 1.00 28.30 90 LEU A O 1
ATOM 630 N N . ARG A 1 91 ? -15.191 -3.048 -5.446 1.00 28.31 91 ARG A N 1
ATOM 631 C CA . ARG A 1 91 ? -16.324 -3.607 -6.169 1.00 28.88 91 ARG A CA 1
ATOM 632 C C . ARG A 1 91 ? -17.400 -2.566 -6.426 1.00 34.88 91 ARG A C 1
ATOM 633 O O . ARG A 1 91 ? -17.982 -2.016 -5.498 1.00 38.31 91 ARG A O 1
ATOM 641 N N . GLU A 1 92 ? -17.649 -2.293 -7.699 0.70 34.56 92 GLU A N 1
ATOM 642 C CA . GLU A 1 92 ? -18.627 -1.304 -8.093 0.70 36.52 92 GLU A CA 1
ATOM 643 C C . GLU A 1 92 ? -19.944 -1.990 -8.437 0.70 40.58 92 GLU A C 1
ATOM 644 O O . GLU A 1 92 ? -19.964 -3.046 -9.067 0.70 33.57 92 GLU A O 1
ATOM 650 N N . GLU A 1 93 ? -21.055 -1.400 -8.024 0.70 31.84 93 GLU A N 1
ATOM 651 C CA . GLU A 1 93 ? -22.345 -1.947 -8.412 0.70 38.46 93 GLU A CA 1
ATOM 652 C C . GLU A 1 93 ? -22.447 -1.902 -9.931 0.70 38.56 93 GLU A C 1
ATOM 653 O O . GLU A 1 93 ? -22.011 -0.943 -10.574 0.70 36.49 93 GLU A O 1
ATOM 659 N N . GLY A 1 94 ? -22.995 -2.963 -10.505 1.00 47.36 94 GLY A N 1
ATOM 660 C CA . GLY A 1 94 ? -23.202 -3.012 -11.951 1.00 44.96 94 GLY A CA 1
ATOM 661 C C . GLY A 1 94 ? -21.986 -3.336 -12.807 1.00 41.56 94 GLY A C 1
ATOM 662 O O . GLY A 1 94 ? -22.108 -3.413 -14.033 1.00 45.44 94 GLY A O 1
ATOM 663 N N . VAL A 1 95 ? -20.815 -3.510 -12.194 1.00 38.45 95 VAL A N 1
ATOM 664 C CA . VAL A 1 95 ? -19.650 -3.998 -12.942 1.00 38.13 95 VAL A CA 1
ATOM 665 C C . VAL A 1 95 ? -19.617 -5.537 -12.936 1.00 36.57 95 VAL A C 1
ATOM 666 O O . VAL A 1 95 ? -19.719 -6.183 -11.879 1.00 34.57 95 VAL A O 1
ATOM 670 N N . THR A 1 96 ? -19.486 -6.101 -14.137 1.00 30.85 96 THR A N 1
ATOM 671 C CA . THR A 1 96 ? -19.513 -7.546 -14.366 1.00 29.67 96 THR A CA 1
ATOM 672 C C . THR A 1 96 ? -18.106 -8.208 -14.299 1.00 23.01 96 THR A C 1
ATOM 673 O O . THR A 1 96 ? -17.990 -9.406 -14.055 1.00 24.05 96 THR A O 1
ATOM 677 N N . ARG A 1 97 ? -17.063 -7.419 -14.505 1.00 23.28 97 ARG A N 1
ATOM 678 C CA . ARG A 1 97 ? -15.670 -7.917 -14.467 1.00 20.87 97 ARG A CA 1
ATOM 679 C C . ARG A 1 97 ? -15.178 -8.323 -13.066 1.00 18.65 97 ARG A C 1
ATOM 680 O O . ARG A 1 97 ? -15.593 -7.746 -12.056 1.00 18.75 97 ARG A O 1
ATOM 688 N N . SER A 1 98 ? -14.242 -9.270 -1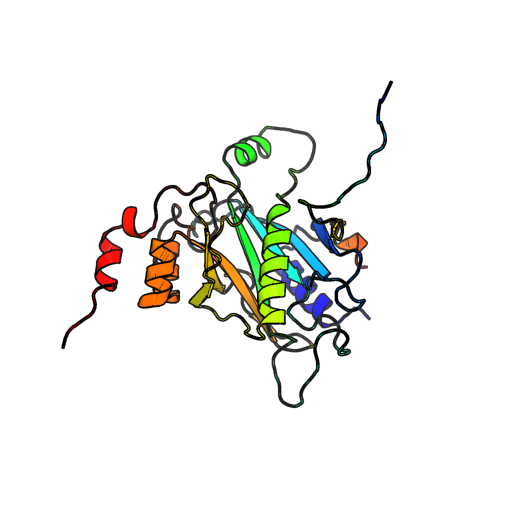3.004 1.00 16.30 98 SER A N 1
ATOM 689 C CA . SER A 1 98 ? -13.606 -9.608 -11.735 1.00 15.68 98 SER A CA 1
ATOM 690 C C . SER A 1 98 ? -12.320 -8.777 -11.667 1.00 14.71 98 SER A C 1
ATOM 691 O O . SER A 1 98 ? -11.411 -9.023 -12.447 1.00 14.92 98 SER A O 1
ATOM 694 N N . GLY A 1 99 ? -12.253 -7.786 -10.777 1.00 15.02 99 GLY A N 1
ATOM 695 C CA . GLY A 1 99 ? -11.067 -6.915 -10.683 1.00 16.21 99 GLY A CA 1
ATOM 696 C C . GLY A 1 99 ? -10.879 -6.216 -12.009 1.00 15.65 99 GLY A C 1
ATOM 697 O O . GLY A 1 99 ? -11.843 -5.663 -12.549 1.00 15.51 99 GLY A O 1
ATOM 698 N N . MET A 1 100 ? -9.659 -6.266 -12.550 1.00 14.28 100 MET A N 1
ATOM 699 C CA . MET A 1 100 ? -9.431 -5.727 -13.897 1.00 14.82 100 MET A CA 1
ATOM 700 C C . MET A 1 100 ? -10.090 -6.557 -15.008 1.00 14.55 100 MET A C 1
ATOM 701 O O . MET A 1 100 ? -10.188 -6.097 -16.137 1.00 16.39 100 MET A O 1
ATOM 706 N N . GLY A 1 101 ? -10.556 -7.761 -14.691 1.00 14.65 101 GLY A N 1
ATOM 707 C CA . GLY A 1 101 ? -11.380 -8.530 -15.636 1.00 15.41 101 GLY A CA 1
ATOM 708 C C . GLY A 1 101 ? -10.574 -9.495 -16.495 1.00 15.36 101 GLY A C 1
ATOM 709 O O . GLY A 1 101 ? -11.102 -10.100 -17.453 1.00 16.26 101 GLY A O 1
ATOM 710 N N . PHE A 1 102 ? -9.294 -9.643 -16.151 1.00 13.42 102 PHE A N 1
ATOM 711 C CA . PHE A 1 102 ? -8.442 -10.575 -16.864 1.00 14.64 102 PHE A CA 1
ATOM 712 C C . PHE A 1 102 ? -7.273 -11.064 -15.998 1.00 13.41 102 PHE A C 1
ATOM 713 O O . PHE A 1 102 ? -7.013 -10.483 -14.929 1.00 12.85 102 PHE A O 1
ATOM 721 N N . GLU A 1 103 ? -6.629 -12.158 -16.432 1.00 12.01 103 GLU A N 1
ATOM 722 C CA . GLU A 1 103 ? -5.302 -12.528 -15.944 1.00 11.26 103 GLU A CA 1
ATOM 723 C C . GLU A 1 103 ? -4.400 -12.676 -17.146 1.00 11.19 103 GLU A C 1
ATOM 724 O O . GLU A 1 103 ? -4.875 -12.834 -18.278 1.00 10.99 103 GLU A O 1
ATOM 730 N N . LEU A 1 104 ? -3.088 -12.611 -16.883 1.00 12.09 104 LEU A N 1
ATOM 731 C CA . LEU A 1 104 ? -2.097 -12.759 -17.919 1.00 10.55 104 LEU A CA 1
ATOM 732 C C . LEU A 1 104 ? -1.673 -14.221 -18.091 1.00 10.84 104 LEU A C 1
ATOM 733 O O . LEU A 1 104 ? -1.497 -14.948 -17.089 1.00 11.21 104 LEU A O 1
ATOM 738 N N . THR A 1 105 ? -1.513 -14.647 -19.347 1.00 10.48 105 THR A N 1
ATOM 739 C CA . THR A 1 105 ? -0.832 -15.907 -19.631 1.00 10.62 105 THR A CA 1
ATOM 740 C C . THR A 1 105 ? 0.359 -15.706 -20.592 1.00 11.49 105 THR A C 1
ATOM 741 O O . THR A 1 105 ? 0.478 -14.658 -21.250 1.00 12.32 105 THR A O 1
ATOM 745 N N . PHE A 1 106 ? 1.237 -16.700 -20.662 1.00 10.40 106 PHE A N 1
ATOM 746 C CA . PHE A 1 106 ? 2.388 -16.587 -21.561 1.00 11.24 106 PHE A CA 1
ATOM 747 C C . PHE A 1 106 ? 2.803 -18.010 -21.940 1.00 10.42 106 PHE A C 1
ATOM 748 O O . PHE A 1 106 ? 2.730 -18.922 -21.107 1.00 10.33 106 PHE A O 1
ATOM 756 N N . ARG A 1 107 ? 3.126 -18.212 -23.215 1.00 10.61 107 ARG A N 1
ATOM 757 C CA . ARG A 1 107 ? 3.588 -19.532 -23.685 1.00 10.63 107 ARG A CA 1
ATOM 758 C C . ARG A 1 107 ? 5.009 -19.409 -24.188 1.00 11.11 107 ARG A C 1
ATOM 759 O O . ARG A 1 107 ? 5.307 -18.648 -25.132 1.00 12.31 107 ARG A O 1
ATOM 767 N N . LEU A 1 108 ? 5.891 -20.156 -23.565 1.00 11.16 108 LEU A N 1
ATOM 768 C CA . LEU A 1 108 ? 7.323 -19.988 -23.864 1.00 11.28 108 LEU A CA 1
ATOM 769 C C . LEU A 1 108 ? 7.963 -21.270 -24.435 1.00 11.96 108 LEU A C 1
ATOM 770 O O . LEU A 1 108 ? 8.010 -22.303 -23.763 1.00 11.36 108 LEU A O 1
ATOM 775 N N . ALA A 1 109 ? 8.456 -21.190 -25.674 1.00 12.92 109 ALA A N 1
ATOM 776 C CA . ALA A 1 109 ? 9.028 -22.349 -26.364 1.00 14.53 109 ALA A CA 1
ATOM 777 C C . ALA A 1 109 ? 10.249 -22.862 -25.612 1.00 16.91 109 ALA A C 1
ATOM 778 O O . ALA A 1 109 ? 11.069 -22.081 -25.117 1.00 16.82 109 ALA A O 1
ATOM 780 N N . LYS A 1 110 ? 10.335 -24.183 -25.482 1.00 19.07 110 LYS A N 1
ATOM 781 C CA . LYS A 1 110 ? 11.492 -24.798 -24.873 1.00 21.34 110 LYS A CA 1
ATOM 782 C C . LYS A 1 110 ? 12.623 -24.606 -25.840 1.00 25.79 110 LYS A C 1
ATOM 783 O O . LYS A 1 110 ? 12.430 -24.686 -27.054 1.00 29.13 110 LYS A O 1
ATOM 789 N N . THR A 1 111 ? 13.800 -24.339 -25.302 1.00 24.64 111 THR A N 1
ATOM 790 C CA . THR A 1 111 ? 14.989 -24.140 -26.115 1.00 31.11 111 THR A CA 1
ATOM 791 C C . THR A 1 111 ? 15.522 -25.494 -26.617 1.00 36.60 111 THR A C 1
ATOM 792 O O . THR A 1 111 ? 15.093 -26.547 -26.137 1.00 32.90 111 THR A O 1
ATOM 796 N N . GLU A 1 112 ? 16.450 -25.472 -27.577 1.00 40.59 112 GLU A N 1
ATOM 797 C CA . GLU A 1 112 ? 17.082 -26.715 -28.042 1.00 44.41 112 GLU A CA 1
ATOM 798 C C . GLU A 1 112 ? 17.783 -27.436 -26.894 1.00 44.31 112 GLU A C 1
ATOM 799 O O . GLU A 1 112 ? 17.678 -28.663 -26.764 1.00 49.96 112 GLU A O 1
ATOM 805 N N . ILE A 1 113 ? 18.474 -26.667 -26.055 1.00 42.32 113 ILE A N 1
ATOM 806 C CA . ILE A 1 113 ? 19.133 -27.206 -24.861 1.00 43.28 113 ILE A CA 1
ATOM 807 C C . ILE A 1 113 ? 18.137 -27.949 -23.943 1.00 44.65 113 ILE A C 1
ATOM 808 O O . ILE A 1 113 ? 18.370 -29.111 -23.575 1.00 52.23 113 ILE A O 1
ATOM 813 N N . GLU A 1 114 ? 17.028 -27.286 -23.607 1.00 45.50 114 GLU A N 1
ATOM 814 C CA . GLU A 1 114 ? 15.959 -27.872 -22.800 1.00 41.44 114 GLU A CA 1
ATOM 815 C C . GLU A 1 114 ? 15.368 -29.138 -23.421 1.00 47.35 114 GLU A C 1
ATOM 816 O O . GLU A 1 114 ? 15.021 -30.077 -22.705 1.00 48.84 114 GLU A O 1
ATOM 822 N N . LEU A 1 115 ? 15.233 -29.147 -24.747 1.00 46.67 115 LEU A N 1
ATOM 823 C CA . LEU A 1 115 ? 14.585 -30.259 -25.445 1.00 44.46 115 LEU A CA 1
ATOM 824 C C . LEU A 1 115 ? 15.426 -31.532 -25.416 1.00 47.76 115 LEU A C 1
ATOM 825 O O . LEU A 1 115 ? 14.879 -32.640 -25.398 1.00 49.43 115 LEU A O 1
ATOM 830 N N . LYS A 1 116 ? 16.748 -31.374 -25.373 1.00 47.51 116 LYS A N 1
ATOM 831 C CA . LYS A 1 116 ? 17.638 -32.533 -25.354 1.00 50.02 116 LYS A CA 1
ATOM 832 C C . LYS A 1 116 ? 17.723 -33.215 -23.976 1.00 62.11 116 LYS A C 1
ATOM 833 O O . LYS A 1 116 ? 18.192 -34.357 -23.870 1.00 73.49 116 LYS A O 1
ATOM 835 N N . GLN A 1 117 ? 17.254 -32.524 -22.937 1.00 61.15 117 GLN A N 1
ATOM 836 C CA . GLN A 1 117 ? 17.279 -33.057 -21.568 1.00 64.49 117 GLN A CA 1
ATOM 837 C C . GLN A 1 117 ? 16.144 -34.036 -21.213 1.00 63.41 117 GLN A C 1
ATOM 838 O O . GLN A 1 117 ? 16.423 -35.155 -20.785 1.00 65.82 117 GLN A O 1
ATOM 844 N N . GLN A 1 118 ? 14.885 -33.623 -21.414 1.00 64.21 118 GLN A N 1
ATOM 845 C CA . GLN A 1 118 ? 13.672 -34.324 -20.889 1.00 53.96 118 GLN A CA 1
ATOM 846 C C . GLN A 1 118 ? 13.279 -35.702 -21.490 1.00 41.42 118 GLN A C 1
ATOM 847 O O . GLN A 1 118 ? 12.273 -36.343 -21.083 1.00 54.71 118 GLN A O 1
ATOM 853 N N . ILE A 1 119 ? 14.051 -36.143 -22.477 1.00 63.73 119 ILE A N 1
ATOM 854 C CA . ILE A 1 119 ? 13.696 -37.331 -23.256 1.00 63.79 119 ILE A CA 1
ATOM 855 C C . ILE A 1 119 ? 14.703 -38.459 -22.973 1.00 71.82 119 ILE A C 1
ATOM 856 O O . ILE A 1 119 ? 14.314 -39.635 -22.805 1.00 52.97 119 ILE A O 1
ATOM 861 N N . GLU A 1 120 ? 15.981 -38.055 -22.887 1.00 75.94 120 GLU A N 1
ATOM 862 C CA . GLU A 1 120 ? 17.135 -38.922 -22.597 1.00 75.87 120 GLU A CA 1
ATOM 863 C C . GLU A 1 120 ? 17.765 -38.676 -21.209 1.00 81.95 120 GLU A C 1
ATOM 864 O O . GLU A 1 120 ? 17.886 -39.615 -20.413 1.00 99.07 120 GLU A O 1
ATOM 866 N N . ASN A 1 121 ? 18.171 -37.429 -20.933 1.00 83.42 121 ASN A N 1
ATOM 867 C CA . ASN A 1 121 ? 18.759 -37.033 -19.633 1.00 77.76 121 ASN A CA 1
ATOM 868 C C . ASN A 1 121 ? 17.780 -37.348 -18.464 1.00 82.36 121 ASN A C 1
ATOM 869 O O . ASN A 1 121 ? 16.560 -37.220 -18.623 1.00 81.24 121 ASN A O 1
ATOM 874 N N . PRO A 1 122 ? 18.315 -37.722 -17.298 1.00 79.89 122 PRO A N 1
ATOM 875 C CA . PRO A 1 122 ? 17.638 -38.687 -16.401 1.00 69.52 122 PRO A CA 1
ATOM 876 C C . PRO A 1 122 ? 16.741 -38.284 -15.186 1.00 75.02 122 PRO A C 1
ATOM 877 O O . PRO A 1 122 ? 15.518 -38.445 -15.233 1.00 75.35 122 PRO A O 1
ATOM 879 N N . GLU A 1 123 ? 17.348 -37.758 -14.123 1.00 65.33 123 GLU A N 1
ATOM 880 C CA . GLU A 1 123 ? 16.872 -37.973 -12.745 1.00 70.20 123 GLU A CA 1
ATOM 881 C C . GLU A 1 123 ? 15.571 -37.287 -12.325 1.00 60.47 123 GLU A C 1
ATOM 882 O O . GLU A 1 123 ? 14.635 -37.939 -11.854 1.00 61.28 123 GLU A O 1
ATOM 884 N N . LYS A 1 124 ? 15.522 -35.971 -12.486 1.00 55.68 124 LYS A N 1
ATOM 885 C CA . LYS A 1 124 ? 14.447 -35.187 -11.918 1.00 44.13 124 LYS A CA 1
ATOM 886 C C . LYS A 1 124 ? 13.750 -34.328 -12.986 1.00 33.33 124 LYS A C 1
ATOM 887 O O . LYS A 1 124 ? 14.354 -33.986 -14.003 1.00 40.10 124 LYS A O 1
ATOM 893 N N . PRO A 1 125 ? 12.472 -33.987 -12.769 1.00 27.98 125 PRO A N 1
ATOM 894 C CA . PRO A 1 125 ? 11.769 -33.244 -13.825 1.00 20.91 125 PRO A CA 1
ATOM 895 C C . PRO A 1 125 ? 12.422 -31.869 -14.052 1.00 31.81 125 PRO A C 1
ATOM 896 O O . PRO A 1 125 ? 12.671 -31.175 -13.082 1.00 29.48 125 PRO A O 1
ATOM 900 N N . GLN A 1 126 ? 12.695 -31.497 -15.307 1.00 29.53 126 GLN A N 1
ATOM 901 C CA . GLN A 1 126 ? 13.220 -30.166 -15.661 1.00 29.94 126 GLN A CA 1
ATOM 902 C C . GLN A 1 126 ? 12.345 -28.991 -15.134 1.00 25.82 126 GLN A C 1
ATOM 903 O O . GLN A 1 126 ? 11.130 -28.996 -15.256 1.00 28.36 126 GLN A O 1
ATOM 909 N N . ARG A 1 127 ? 12.973 -28.006 -14.514 1.00 22.87 127 ARG A N 1
ATOM 910 C CA . ARG A 1 127 ? 12.273 -26.846 -13.939 1.00 23.90 127 ARG A CA 1
ATOM 911 C C . ARG A 1 127 ? 11.960 -25.808 -15.045 1.00 21.85 127 ARG A C 1
ATOM 912 O O . ARG A 1 127 ? 12.804 -25.540 -15.874 1.00 23.45 127 ARG A O 1
ATOM 920 N N . PRO A 1 128 ? 10.743 -25.237 -15.079 1.00 17.77 128 PRO A N 1
ATOM 921 C CA . PRO A 1 128 ? 10.486 -24.168 -16.051 1.00 17.67 128 PRO A CA 1
ATOM 922 C C . PRO A 1 128 ? 11.342 -22.948 -15.717 1.00 17.88 128 PRO A C 1
ATOM 923 O O . PRO A 1 128 ? 11.639 -22.732 -14.535 1.00 19.18 128 PRO A O 1
ATOM 927 N N . PRO A 1 129 ? 11.723 -22.145 -16.729 1.00 15.20 129 PRO A N 1
ATOM 928 C CA . PRO A 1 129 ? 12.357 -20.856 -16.430 1.00 15.49 129 PRO A CA 1
ATOM 929 C C . PRO A 1 129 ? 11.411 -19.988 -15.615 1.00 15.19 129 PRO A C 1
ATOM 930 O O . PRO A 1 129 ? 10.179 -20.085 -15.777 1.00 14.76 129 PRO A O 1
ATOM 934 N N . THR A 1 130 ? 11.962 -19.183 -14.710 1.00 14.67 130 THR A N 1
ATOM 935 C CA . THR A 1 130 ? 11.123 -18.375 -13.838 1.00 13.33 130 THR A CA 1
ATOM 936 C C . THR A 1 130 ? 11.166 -16.919 -14.246 1.00 14.12 130 THR A C 1
ATOM 937 O O . THR A 1 130 ? 10.391 -16.111 -13.756 1.00 15.13 130 THR A O 1
ATOM 941 N N . TRP A 1 131 ? 12.045 -16.574 -15.174 1.00 14.73 131 TRP A N 1
ATOM 942 C CA . TRP A 1 131 ? 12.093 -15.180 -15.645 1.00 15.48 131 TRP A CA 1
ATOM 943 C C . TRP A 1 131 ? 10.755 -14.622 -16.142 1.00 15.08 131 TRP A C 1
ATOM 944 O O . TRP A 1 131 ? 10.513 -13.427 -15.971 1.00 15.96 131 TRP A O 1
ATOM 955 N N . PRO A 1 132 ? 9.858 -15.459 -16.731 1.00 14.07 132 PRO A N 1
ATOM 956 C CA . PRO A 1 132 ? 8.577 -14.879 -17.175 1.00 14.26 132 PRO A CA 1
ATOM 957 C C . PRO A 1 132 ? 7.707 -14.340 -16.036 1.00 16.08 132 PRO A C 1
ATOM 958 O O . PRO A 1 132 ? 6.851 -13.487 -16.276 1.00 16.81 132 PRO A O 1
ATOM 962 N N . ALA A 1 133 ? 7.934 -14.813 -14.812 1.00 16.30 133 ALA A N 1
ATOM 963 C CA . ALA A 1 133 ? 7.235 -14.281 -13.642 1.00 17.98 133 ALA A CA 1
ATOM 964 C C . ALA A 1 133 ? 7.495 -12.787 -13.411 1.00 18.21 133 ALA A C 1
ATOM 965 O O . ALA A 1 133 ? 6.545 -12.065 -13.125 1.00 17.68 133 ALA A O 1
ATOM 967 N N . ASN A 1 134 ? 8.762 -12.349 -13.514 1.00 19.43 134 ASN A N 1
ATOM 968 C CA . ASN A 1 134 ? 9.131 -10.917 -13.538 1.00 20.92 134 ASN A CA 1
ATOM 969 C C . ASN A 1 134 ? 8.422 -10.157 -14.619 1.00 16.44 134 ASN A C 1
ATOM 970 O O . ASN A 1 134 ? 8.009 -9.031 -14.396 1.00 16.49 134 ASN A O 1
ATOM 975 N N . LEU A 1 135 ? 8.356 -10.744 -15.817 1.00 14.52 135 LEU A N 1
ATOM 976 C CA . LEU A 1 135 ? 7.730 -10.103 -16.944 1.00 13.36 135 LEU A CA 1
ATOM 977 C C . LEU A 1 135 ? 6.238 -9.866 -16.621 1.00 12.96 135 LEU A C 1
ATOM 978 O O . LEU A 1 135 ? 5.735 -8.732 -16.794 1.00 12.10 135 LEU A O 1
ATOM 983 N N . LEU A 1 136 ? 5.548 -10.909 -16.134 1.00 10.72 136 LEU A N 1
ATOM 984 C CA . LEU A 1 136 ? 4.138 -10.756 -15.798 1.00 11.99 136 LEU A CA 1
ATOM 985 C C . LEU A 1 136 ? 3.918 -9.797 -14.633 1.00 11.89 136 LEU A C 1
ATOM 986 O O . LEU A 1 136 ? 2.963 -9.042 -14.675 1.00 12.22 136 LEU A O 1
ATOM 991 N N . GLN A 1 137 ? 4.798 -9.803 -13.621 1.00 12.48 137 GLN A N 1
ATOM 992 C CA . GLN A 1 137 ? 4.665 -8.820 -12.527 1.00 14.20 137 GLN A CA 1
ATOM 993 C C . GLN A 1 137 ? 4.762 -7.400 -13.069 1.00 14.90 137 GLN A C 1
ATOM 994 O O . GLN A 1 137 ? 3.968 -6.535 -12.681 1.00 15.41 137 GLN A O 1
ATOM 1000 N N . ALA A 1 138 ? 5.714 -7.182 -13.977 1.00 15.05 138 ALA A N 1
ATOM 1001 C CA . ALA A 1 138 ? 5.978 -5.859 -14.534 1.0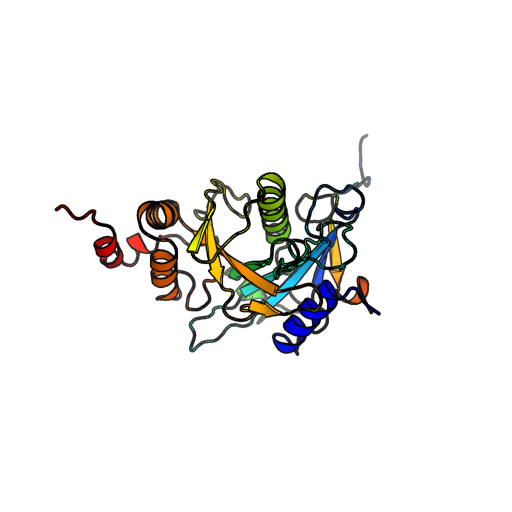0 14.81 138 ALA A CA 1
ATOM 1002 C C . ALA A 1 138 ? 4.789 -5.417 -15.413 1.00 13.79 138 ALA A C 1
ATOM 1003 O O . ALA A 1 138 ? 4.383 -4.247 -15.380 1.00 13.52 138 ALA A O 1
ATOM 1005 N N . ILE A 1 139 ? 4.233 -6.341 -16.195 1.00 12.60 139 ILE A N 1
ATOM 1006 C CA . ILE A 1 139 ? 3.045 -6.000 -16.989 1.00 14.62 139 ILE A CA 1
ATOM 1007 C C . ILE A 1 139 ? 1.860 -5.727 -16.053 1.00 15.22 139 ILE A C 1
ATOM 1008 O O . ILE A 1 139 ? 1.113 -4.756 -16.247 1.00 16.35 139 ILE A O 1
ATOM 1013 N N . GLY A 1 140 ? 1.712 -6.566 -15.032 1.00 12.39 140 GLY A N 1
ATOM 1014 C CA . GLY A 1 140 ? 0.756 -6.313 -13.961 1.00 15.16 140 GLY A CA 1
ATOM 1015 C C . GLY A 1 140 ? 0.864 -4.920 -13.349 1.00 16.30 140 GLY A C 1
ATOM 1016 O O . GLY A 1 140 ? -0.152 -4.242 -13.185 1.00 18.13 140 GLY A O 1
ATOM 1017 N N . ARG A 1 141 ? 2.081 -4.477 -13.028 1.00 15.62 141 ARG A N 1
ATOM 1018 C CA . ARG A 1 141 ? 2.277 -3.126 -12.455 1.00 18.22 141 ARG A CA 1
ATOM 1019 C C . ARG A 1 141 ? 1.860 -2.052 -13.437 1.00 19.32 141 ARG A C 1
ATOM 1020 O O . ARG A 1 141 ? 1.231 -1.073 -13.062 1.00 22.96 141 ARG A O 1
ATOM 1028 N N . TYR A 1 142 ? 2.201 -2.259 -14.704 1.00 17.63 142 TYR A N 1
ATOM 1029 C CA . TYR A 1 142 ? 1.891 -1.313 -15.752 1.00 18.64 142 TYR A CA 1
ATOM 1030 C C . TYR A 1 142 ? 0.350 -1.124 -15.799 1.00 20.61 142 TYR A C 1
ATOM 1031 O O . TYR A 1 142 ? -0.153 0.011 -15.761 1.00 19.90 142 TYR A O 1
ATOM 1040 N N . CYS A 1 143 ? -0.385 -2.236 -15.810 1.00 18.24 143 CYS A N 1
ATOM 1041 C CA . CYS A 1 143 ? -1.855 -2.175 -15.814 1.00 21.80 143 CYS A CA 1
ATOM 1042 C C . CYS A 1 143 ? -2.442 -1.485 -14.568 1.00 24.23 143 CYS A C 1
ATOM 1043 O O . CYS A 1 143 ? -3.354 -0.650 -14.694 1.00 26.27 143 CYS A O 1
ATOM 1046 N N . PHE A 1 144 ? -1.923 -1.813 -13.378 1.00 21.63 144 PHE A N 1
ATOM 1047 C CA . PHE A 1 144 ? -2.397 -1.171 -12.131 1.00 24.44 144 PHE A CA 1
ATOM 1048 C C . PHE A 1 144 ? -2.117 0.327 -12.156 1.00 25.59 144 PHE A C 1
ATOM 1049 O O . PHE A 1 144 ? -2.969 1.145 -11.808 1.00 29.31 144 PHE A O 1
ATOM 1057 N N . GLN A 1 145 ? -0.913 0.689 -12.577 1.00 26.66 145 GLN A N 1
ATOM 1058 C CA . GLN A 1 145 ? -0.490 2.074 -12.496 1.00 30.19 145 GLN A CA 1
ATOM 1059 C C . GLN A 1 145 ? -1.146 2.962 -13.533 1.00 32.83 145 GLN A C 1
ATOM 1060 O O . GLN A 1 145 ? -1.421 4.131 -13.250 1.00 38.34 145 GLN A O 1
ATOM 1066 N N . THR A 1 146 ? -1.436 2.430 -14.717 1.00 28.72 146 THR A N 1
ATOM 1067 C CA . THR A 1 146 ? -2.145 3.250 -15.700 1.00 34.15 146 THR A CA 1
ATOM 1068 C C . THR A 1 146 ? -3.680 3.095 -15.639 1.00 35.10 146 THR A C 1
ATOM 1069 O O . THR A 1 146 ? -4.416 3.972 -16.106 1.00 40.01 146 THR A O 1
ATOM 1073 N N . GLY A 1 147 ? -4.161 1.985 -15.080 1.00 31.70 147 GLY A N 1
ATOM 1074 C CA . GLY A 1 147 ? -5.599 1.725 -15.023 1.00 29.15 147 GLY A CA 1
ATOM 1075 C C . GLY A 1 147 ? -6.201 1.160 -16.304 1.00 34.24 147 GLY A C 1
ATOM 1076 O O . GLY A 1 147 ? -7.387 0.848 -16.326 1.00 42.23 147 GLY A O 1
ATOM 1077 N N . ASN A 1 148 ? -5.414 1.039 -17.376 1.00 37.25 148 ASN A N 1
ATOM 1078 C CA . ASN A 1 148 ? -5.889 0.369 -18.600 1.00 41.58 148 ASN A CA 1
ATOM 1079 C C . ASN A 1 148 ? -5.778 -1.156 -18.452 1.00 33.37 148 ASN A C 1
ATOM 1080 O O . ASN A 1 148 ? -4.710 -1.670 -18.120 1.00 32.38 148 ASN A O 1
ATOM 1085 N N . GLY A 1 149 ? -6.877 -1.868 -18.691 1.00 29.21 149 GLY A N 1
ATOM 1086 C CA . GLY A 1 149 ? -6.859 -3.322 -18.817 1.00 25.16 149 GLY A CA 1
ATOM 1087 C C . GLY A 1 149 ? -6.336 -3.676 -20.213 1.00 26.96 149 GLY A C 1
ATOM 1088 O O . GLY A 1 149 ? -6.023 -2.793 -21.014 1.00 33.28 149 GLY A O 1
ATOM 1089 N N . LEU A 1 150 ? -6.224 -4.961 -20.512 1.00 22.25 150 LEU A N 1
ATOM 1090 C CA . LEU A 1 150 ? -5.743 -5.379 -21.823 1.00 19.00 150 LEU A CA 1
ATOM 1091 C C . LEU A 1 150 ? -6.871 -6.072 -22.533 1.00 21.91 150 LEU A C 1
ATOM 1092 O O . LEU A 1 150 ? -7.653 -6.751 -21.878 1.00 25.62 150 LEU A O 1
ATOM 1097 N N . CYS A 1 151 ? -6.971 -5.871 -23.849 1.00 22.23 151 CYS A N 1
ATOM 1098 C CA . CYS A 1 151 ? -7.975 -6.537 -24.691 1.00 24.53 151 CYS A CA 1
ATOM 1099 C C . CYS A 1 151 ? -7.261 -7.341 -25.788 1.00 19.94 151 CYS A C 1
ATOM 1100 O O . CYS A 1 151 ? -6.123 -7.030 -26.160 1.00 18.65 151 CYS A O 1
ATOM 1103 N N . PHE A 1 152 ? -7.939 -8.343 -26.329 1.00 19.15 152 PHE A N 1
ATOM 1104 C CA . PHE A 1 152 ? -7.396 -9.108 -27.456 1.00 20.10 152 PHE A CA 1
ATOM 1105 C C . PHE A 1 152 ? -7.145 -8.195 -28.663 1.00 20.91 152 PHE A C 1
ATOM 1106 O O . PHE A 1 152 ? -8.007 -7.402 -29.057 1.00 24.22 152 PHE A O 1
ATOM 1114 N N . GLY A 1 153 ? -5.949 -8.291 -29.215 1.00 16.71 153 GLY A N 1
ATOM 1115 C CA . GLY A 1 153 ? -5.566 -7.437 -30.314 1.00 18.21 153 GLY A CA 1
ATOM 1116 C C . GLY A 1 153 ? -4.681 -6.268 -29.888 1.00 15.74 153 GLY A C 1
ATOM 1117 O O . GLY A 1 153 ? -4.056 -5.666 -30.744 1.00 17.59 153 GLY A O 1
ATOM 1118 N N . ASP A 1 154 ? -4.618 -5.961 -28.590 1.00 14.59 154 ASP A N 1
ATOM 1119 C CA . ASP A 1 154 ? -3.830 -4.830 -28.082 1.00 16.22 154 ASP A CA 1
ATOM 1120 C C . ASP A 1 154 ? -2.349 -5.103 -28.300 1.00 14.82 154 ASP A C 1
ATOM 1121 O O . ASP A 1 154 ? -1.921 -6.275 -28.488 1.00 14.00 154 ASP A O 1
ATOM 1126 N N . ASN A 1 155 ? -1.571 -4.033 -28.273 1.00 14.13 155 ASN A N 1
ATOM 1127 C CA . ASN A 1 155 ? -0.113 -4.182 -28.289 1.00 15.74 155 ASN A CA 1
ATOM 1128 C C . ASN A 1 155 ? 0.448 -3.483 -27.060 1.00 15.99 155 ASN A C 1
ATOM 1129 O O . ASN A 1 155 ? -0.162 -2.555 -26.542 1.00 16.04 155 ASN A O 1
ATOM 1134 N N . ILE A 1 156 ? 1.621 -3.908 -26.613 1.00 15.90 156 ILE A N 1
ATOM 1135 C CA . ILE A 1 156 ? 2.288 -3.225 -25.533 1.00 14.27 156 ILE A CA 1
ATOM 1136 C C . ILE A 1 156 ? 3.699 -2.884 -26.031 1.00 14.91 156 ILE A C 1
ATOM 1137 O O . ILE A 1 156 ? 4.517 -3.799 -26.233 1.00 14.70 156 ILE A O 1
ATOM 1142 N N . PRO A 1 157 ? 3.980 -1.583 -26.236 1.00 13.35 157 PRO A N 1
ATOM 1143 C CA . PRO A 1 157 ? 5.307 -1.197 -26.736 1.00 14.70 157 PRO A CA 1
ATOM 1144 C C . PRO A 1 157 ? 6.304 -1.198 -25.584 1.00 15.41 157 PRO A C 1
ATOM 1145 O O . PRO A 1 157 ? 6.713 -0.133 -25.095 1.00 15.08 157 PRO A O 1
ATOM 1149 N N . TRP A 1 158 ? 6.661 -2.419 -25.175 1.00 13.70 158 TRP A N 1
ATOM 1150 C CA . TRP A 1 158 ? 7.555 -2.709 -24.047 1.00 14.93 158 TRP A CA 1
ATOM 1151 C C . TRP A 1 158 ? 8.944 -2.176 -24.243 1.00 15.80 158 TRP A C 1
ATOM 1152 O O . TRP A 1 158 ? 9.593 -1.703 -23.294 1.00 15.30 158 TRP A O 1
ATOM 1163 N N . ARG A 1 159 ? 9.410 -2.250 -25.484 1.00 14.38 159 ARG A N 1
ATOM 1164 C CA . ARG A 1 159 ? 10.735 -1.728 -25.885 1.00 16.83 159 ARG A CA 1
ATOM 1165 C C . ARG A 1 159 ? 11.925 -2.294 -25.119 1.00 17.75 159 ARG A C 1
ATOM 1166 O O . ARG A 1 159 ? 12.860 -1.562 -24.823 1.00 19.38 159 ARG A O 1
ATOM 1174 N N . LYS A 1 160 ? 11.880 -3.573 -24.756 1.00 17.78 160 LYS A N 1
ATOM 1175 C CA . LYS A 1 160 ? 13.053 -4.251 -24.190 1.00 20.12 160 LYS A CA 1
ATOM 1176 C C . LYS A 1 160 ? 12.838 -5.754 -24.189 1.00 17.02 160 LYS A C 1
ATOM 1177 O O . LYS A 1 160 ? 11.694 -6.235 -24.107 1.00 16.14 160 LYS A O 1
ATOM 1183 N N . SER A 1 161 ? 13.926 -6.501 -24.327 1.00 16.64 161 SER A N 1
ATOM 1184 C CA . SER A 1 161 ? 13.826 -7.945 -24.410 1.00 16.55 161 SER A CA 1
ATOM 1185 C C . SER A 1 161 ? 13.034 -8.459 -23.231 1.00 16.56 161 SER A C 1
ATOM 1186 O O . SER A 1 161 ? 13.227 -8.034 -22.088 1.00 16.09 161 SER A O 1
ATOM 1189 N N . LEU A 1 162 ? 12.112 -9.366 -23.520 1.00 18.31 162 LEU A N 1
ATOM 1190 C CA . LEU A 1 162 ? 11.223 -9.907 -22.493 1.00 19.08 162 LEU A CA 1
ATOM 1191 C C . LEU A 1 162 ? 11.992 -10.648 -21.390 1.00 18.64 162 LEU A C 1
ATOM 1192 O O . LEU A 1 162 ? 11.577 -10.667 -20.239 1.00 20.53 162 LEU A O 1
ATOM 1197 N N . ASP A 1 163 ? 13.122 -11.244 -21.753 1.00 17.83 163 ASP A N 1
ATOM 1198 C CA . ASP A 1 163 ? 13.899 -12.017 -20.809 1.00 17.38 163 ASP A CA 1
ATOM 1199 C C . ASP A 1 163 ? 15.101 -11.253 -20.267 1.00 19.66 163 ASP A C 1
ATOM 1200 O O . ASP A 1 163 ? 15.920 -11.824 -19.541 1.00 21.68 163 ASP A O 1
ATOM 1205 N N . GLY A 1 164 ? 15.211 -9.969 -20.625 1.00 20.20 164 GLY A N 1
ATOM 1206 C CA . GLY A 1 164 ? 16.360 -9.162 -20.227 1.00 19.56 164 GLY A CA 1
ATOM 1207 C C . GLY A 1 164 ? 17.679 -9.521 -20.898 1.00 20.78 164 GLY A C 1
ATOM 1208 O O . GLY A 1 164 ? 18.727 -8.979 -20.539 1.00 22.91 164 GLY A O 1
ATOM 1209 N N . SER A 1 165 ? 17.637 -10.415 -21.895 1.00 22.42 165 SER A N 1
ATOM 1210 C CA . SER A 1 165 ? 18.821 -10.744 -22.707 1.00 21.34 165 SER A CA 1
ATOM 1211 C C . SER A 1 165 ? 19.196 -9.579 -23.638 1.00 22.71 165 SER A C 1
ATOM 1212 O O . SER A 1 165 ? 18.342 -8.729 -23.973 1.00 20.49 165 SER A O 1
ATOM 1215 N N . THR A 1 166 ? 20.456 -9.563 -24.070 1.00 23.32 166 THR A N 1
ATOM 1216 C CA . THR A 1 166 ? 20.925 -8.590 -25.069 1.00 25.13 166 THR A CA 1
ATOM 1217 C C . THR A 1 166 ? 20.694 -9.063 -26.508 1.00 23.41 166 THR A C 1
ATOM 1218 O O . THR A 1 166 ? 20.840 -8.273 -27.442 1.00 28.33 166 THR A O 1
ATOM 1222 N N . THR A 1 167 ? 20.342 -10.335 -26.693 1.00 21.98 167 THR A N 1
ATOM 1223 C CA . THR A 1 167 ? 20.296 -10.928 -28.040 1.00 25.76 167 THR A CA 1
ATOM 1224 C C . THR A 1 167 ? 18.868 -11.138 -28.60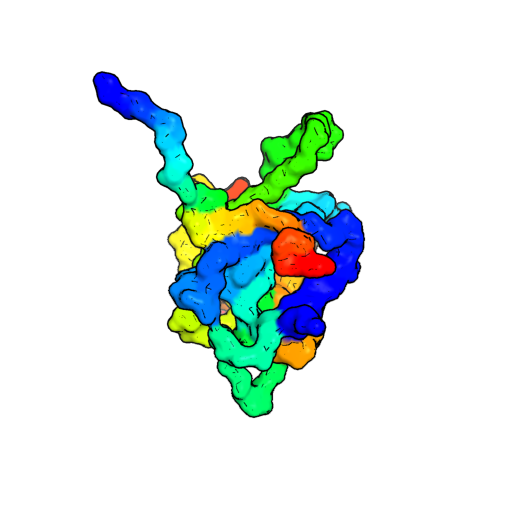6 1.00 22.28 167 THR A C 1
ATOM 1225 O O . THR A 1 167 ? 18.660 -11.113 -29.818 1.00 22.84 167 THR A O 1
ATOM 1229 N N . SER A 1 168 ? 17.885 -11.349 -27.752 1.00 21.47 168 SER A N 1
ATOM 1230 C CA . SER A 1 168 ? 16.550 -11.664 -28.293 1.00 19.05 168 SER A CA 1
ATOM 1231 C C . SER A 1 168 ? 15.979 -10.490 -29.089 1.00 17.28 168 SER A C 1
ATOM 1232 O O . SER A 1 168 ? 16.024 -9.351 -28.632 1.00 20.16 168 SER A O 1
ATOM 1235 N N . LYS A 1 169 ? 15.430 -10.779 -30.258 1.00 17.78 169 LYS A N 1
ATOM 1236 C CA . LYS A 1 169 ? 14.738 -9.776 -31.073 1.00 18.84 169 LYS A CA 1
ATOM 1237 C C . LYS A 1 169 ? 13.291 -9.563 -30.584 1.00 18.19 169 LYS A C 1
ATOM 1238 O O . LYS A 1 169 ? 12.560 -8.734 -31.130 1.00 19.87 169 LYS A O 1
ATOM 1244 N N . LEU A 1 170 ? 12.868 -10.311 -29.570 1.00 15.51 170 LEU A N 1
ATOM 1245 C CA . LEU A 1 170 ? 11.491 -10.103 -29.036 1.00 16.05 170 LEU A CA 1
ATOM 1246 C C . LEU A 1 170 ? 11.445 -9.068 -27.888 1.00 15.54 170 LEU A C 1
ATOM 1247 O O . LEU A 1 170 ? 11.723 -9.418 -26.727 1.00 15.56 170 LEU A O 1
ATOM 1252 N N . GLN A 1 171 ? 11.096 -7.813 -28.227 1.00 14.70 171 GLN A N 1
ATOM 1253 C CA . GLN A 1 171 ? 11.141 -6.650 -27.315 1.00 15.03 171 GLN A CA 1
ATOM 1254 C C . GLN A 1 171 ? 9.802 -6.021 -27.034 1.00 13.00 171 GLN A C 1
ATOM 1255 O O . GLN A 1 171 ? 9.755 -4.984 -26.362 1.00 13.80 171 GLN A O 1
ATOM 1261 N N . ASN A 1 172 ? 8.738 -6.571 -27.602 1.00 11.83 172 ASN A N 1
ATOM 1262 C CA . ASN A 1 172 ? 7.413 -5.961 -27.514 1.00 11.32 172 ASN A CA 1
ATOM 1263 C C . ASN A 1 172 ? 6.401 -7.064 -27.473 1.00 11.27 172 ASN A C 1
ATOM 1264 O O . ASN A 1 172 ? 6.757 -8.250 -27.658 1.00 10.91 172 ASN A O 1
ATOM 1269 N N . LEU A 1 173 ? 5.139 -6.703 -27.197 1.00 11.42 173 LEU A N 1
ATOM 1270 C CA . LEU A 1 173 ? 4.130 -7.699 -26.901 1.00 12.17 173 LEU A CA 1
ATOM 1271 C C . LEU A 1 173 ? 2.882 -7.422 -27.664 1.00 11.94 173 LEU A C 1
ATOM 1272 O O . LEU A 1 173 ? 2.532 -6.263 -27.855 1.00 14.03 173 LEU A O 1
ATOM 1277 N N . LEU A 1 174 ? 2.201 -8.480 -28.100 1.00 11.58 174 LEU A N 1
ATOM 1278 C CA . LEU A 1 174 ? 0.779 -8.355 -28.524 1.00 11.69 174 LEU A CA 1
ATOM 1279 C C . LEU A 1 174 ? -0.022 -9.161 -27.562 1.00 12.69 174 LEU A C 1
ATOM 1280 O O . LEU A 1 174 ? 0.542 -10.008 -26.877 1.00 12.48 174 LEU A O 1
ATOM 1285 N N . VAL A 1 175 ? -1.342 -8.904 -27.526 1.00 14.96 175 VAL A N 1
ATOM 1286 C CA . VAL A 1 175 ? -2.265 -9.582 -26.615 1.00 15.43 175 VAL A CA 1
ATOM 1287 C C . VAL A 1 175 ? -3.288 -10.410 -27.398 1.00 14.80 175 VAL A C 1
ATOM 1288 O O . VAL A 1 175 ? -3.991 -9.899 -28.267 1.00 14.60 175 VAL A O 1
ATOM 1292 N N . ALA A 1 176 ? -3.321 -11.709 -27.104 1.00 14.73 176 ALA A N 1
ATOM 1293 C CA . ALA A 1 176 ? -4.246 -12.636 -27.753 1.00 14.06 176 ALA A CA 1
ATOM 1294 C C . ALA A 1 176 ? -5.104 -13.304 -26.698 1.00 14.03 176 ALA A C 1
ATOM 1295 O O . ALA A 1 176 ? -4.779 -13.249 -25.500 1.00 13.06 176 ALA A O 1
ATOM 1297 N N . GLN A 1 177 ? -6.215 -13.909 -27.128 1.00 16.09 177 GLN A N 1
ATOM 1298 C CA . GLN A 1 177 ? -7.001 -14.707 -26.210 1.00 15.86 177 GLN A CA 1
ATOM 1299 C C . GLN A 1 177 ? -6.248 -16.026 -26.034 1.00 14.05 177 GLN A C 1
ATOM 1300 O O . GLN A 1 177 ? -5.829 -16.620 -27.015 1.00 15.22 177 GLN A O 1
ATOM 1306 N N . ASP A 1 178 ? -6.050 -16.453 -24.794 1.00 13.18 178 ASP A N 1
ATOM 1307 C CA . ASP A 1 178 ? -5.469 -17.772 -24.523 1.00 13.46 178 ASP A CA 1
ATOM 1308 C C . ASP A 1 178 ? -6.338 -18.885 -25.153 1.00 14.30 178 ASP A C 1
ATOM 1309 O O . ASP A 1 178 ? -7.494 -19.036 -24.790 1.00 14.87 178 ASP A O 1
ATOM 1314 N N . PRO A 1 179 ? -5.772 -19.663 -26.095 1.00 14.97 179 PRO A N 1
ATOM 1315 C CA . PRO A 1 179 ? -6.542 -20.649 -26.862 1.00 16.90 179 PRO A CA 1
ATOM 1316 C C . PRO A 1 179 ? -7.129 -21.783 -25.997 1.00 16.61 179 PRO A C 1
ATOM 1317 O O . PRO A 1 179 ? -8.184 -22.322 -26.325 1.00 19.22 179 PRO A O 1
ATOM 1321 N N . GLN A 1 180 ? -6.440 -22.144 -24.918 1.00 16.57 180 GLN A N 1
ATOM 1322 C CA . GLN A 1 180 ? -6.890 -23.199 -23.994 1.00 17.15 180 GLN A CA 1
ATOM 1323 C C . GLN A 1 180 ? -7.840 -22.645 -22.955 1.00 16.66 180 GLN A C 1
ATOM 1324 O O . GLN A 1 180 ? -8.866 -23.263 -22.626 1.00 18.59 180 GLN A O 1
ATOM 1330 N N . LEU A 1 181 ? -7.469 -21.501 -22.392 1.00 15.32 181 LEU A N 1
ATOM 1331 C CA . LEU A 1 181 ? -8.171 -21.024 -21.190 1.00 17.19 181 LEU A CA 1
ATOM 1332 C C . LEU A 1 181 ? -9.396 -20.195 -21.514 1.00 16.63 181 LEU A C 1
ATOM 1333 O O . LEU A 1 181 ? -10.355 -20.208 -20.753 1.00 17.38 181 LEU A O 1
ATOM 1338 N N . GLY A 1 182 ? -9.340 -19.471 -22.633 1.00 14.68 182 GLY A N 1
ATOM 1339 C CA . GLY A 1 182 ? -10.463 -18.643 -23.069 1.00 19.04 182 GLY A CA 1
ATOM 1340 C C . GLY A 1 182 ? -10.896 -17.618 -22.023 1.00 18.46 182 GLY A C 1
ATOM 1341 O O . GLY A 1 182 ? -10.081 -16.909 -21.444 1.00 17.36 182 GLY A O 1
ATOM 1342 N N . CYS A 1 183 ? -12.197 -17.542 -21.770 1.00 17.35 183 CYS A N 1
ATOM 1343 C CA . CYS A 1 183 ? -12.716 -16.550 -20.841 1.00 18.77 183 CYS A CA 1
ATOM 1344 C C . CYS A 1 183 ? -13.710 -17.297 -19.960 1.00 18.15 183 CYS A C 1
ATOM 1345 O O . CYS A 1 183 ? -14.424 -18.153 -20.453 1.00 19.12 183 CYS A O 1
ATOM 1348 N N . ILE A 1 184 ? -13.728 -17.008 -18.663 1.00 17.23 184 ILE A N 1
ATOM 1349 C CA . ILE A 1 184 ? -14.615 -17.726 -17.749 1.00 18.15 184 ILE A CA 1
ATOM 1350 C C . ILE A 1 184 ? -15.387 -16.768 -16.841 1.00 19.06 184 ILE A C 1
ATOM 1351 O O . ILE A 1 184 ? -14.981 -15.601 -16.642 1.00 17.83 184 ILE A O 1
ATOM 1356 N N . ASP A 1 185 ? -16.480 -17.275 -16.276 1.00 19.09 185 ASP A N 1
ATOM 1357 C CA . ASP A 1 185 ? -17.228 -16.551 -15.269 1.00 18.25 185 ASP A CA 1
ATOM 1358 C C . ASP A 1 185 ? -16.744 -17.124 -13.949 1.00 19.56 185 ASP A C 1
ATOM 1359 O O . ASP A 1 185 ? -16.348 -18.297 -13.887 1.00 21.95 185 ASP A O 1
ATOM 1364 N N . THR A 1 186 ? -16.741 -16.304 -12.901 1.00 17.38 186 THR A N 1
ATOM 1365 C CA . THR A 1 186 ? -16.352 -16.777 -11.573 1.00 17.60 186 THR A CA 1
ATOM 1366 C C . THR A 1 186 ? -17.274 -16.155 -10.561 1.00 17.17 186 THR A C 1
ATOM 1367 O O . THR A 1 186 ? -18.004 -15.228 -10.906 1.00 19.06 186 THR A O 1
ATOM 1371 N N . PRO A 1 187 ? -17.272 -16.674 -9.310 1.00 17.03 187 PRO A N 1
ATOM 1372 C CA . PRO A 1 187 ? -18.069 -16.022 -8.277 1.00 17.33 187 PRO A CA 1
ATOM 1373 C C . PRO A 1 187 ? -17.788 -14.528 -8.159 1.00 17.04 187 PRO A C 1
ATOM 1374 O O . PRO A 1 187 ? -18.711 -13.775 -7.828 1.00 18.79 187 PRO A O 1
ATOM 1378 N N . THR A 1 188 ? -16.548 -14.088 -8.427 1.00 16.43 188 THR A N 1
ATOM 1379 C CA . THR A 1 188 ? -16.257 -12.644 -8.318 1.00 16.44 188 THR A CA 1
ATOM 1380 C C . THR A 1 188 ? -16.356 -11.877 -9.653 1.00 16.06 188 THR A C 1
ATOM 1381 O O . THR A 1 188 ? -16.019 -10.704 -9.716 1.00 16.78 188 THR A O 1
ATOM 1385 N N . GLY A 1 189 ? -16.829 -12.514 -10.717 1.00 15.34 189 GLY A N 1
ATOM 1386 C CA . GLY A 1 189 ? -16.937 -11.796 -11.977 1.00 15.68 189 GLY A CA 1
ATOM 1387 C C . GLY A 1 189 ? -16.268 -12.507 -13.122 1.00 15.14 189 GLY A C 1
ATOM 1388 O O . GLY A 1 189 ? -15.781 -13.620 -12.959 1.00 15.06 189 GLY A O 1
ATOM 1389 N N . THR A 1 190 ? -16.242 -11.865 -14.283 1.00 15.33 190 THR A N 1
ATOM 1390 C CA . THR A 1 190 ? -15.678 -12.517 -15.467 1.00 15.97 190 THR A CA 1
ATOM 1391 C C . THR A 1 190 ? -14.151 -12.333 -15.431 1.00 14.90 190 THR A C 1
ATOM 1392 O O . THR A 1 190 ? -13.640 -11.336 -14.917 1.00 13.91 190 THR A O 1
ATOM 1396 N N . VAL A 1 191 ? -13.456 -13.309 -15.996 1.00 15.25 191 VAL A N 1
ATOM 1397 C CA . VAL A 1 191 ? -11.977 -13.296 -16.126 1.00 15.91 191 VAL A CA 1
ATOM 1398 C C . VAL A 1 191 ? -11.665 -13.755 -17.544 1.00 14.79 191 VAL A C 1
ATOM 1399 O O . VAL A 1 191 ? -11.945 -14.904 -17.889 1.00 15.22 191 VAL A O 1
ATOM 1403 N N . ASP A 1 192 ? -11.114 -12.851 -18.366 1.00 15.56 192 ASP A N 1
ATOM 1404 C CA . ASP A 1 192 ? -10.563 -13.213 -19.689 1.00 17.02 192 ASP A CA 1
ATOM 1405 C C . ASP A 1 192 ? -9.120 -13.660 -19.454 1.00 14.77 192 ASP A C 1
ATOM 1406 O O . ASP A 1 192 ? -8.423 -13.031 -18.677 1.00 16.68 192 ASP A O 1
ATOM 1411 N N . PHE A 1 193 ? -8.637 -14.686 -20.146 1.00 12.71 193 PHE A N 1
ATOM 1412 C CA . PHE A 1 193 ? -7.197 -15.006 -20.077 1.00 12.17 193 PHE A CA 1
ATOM 1413 C C . PHE A 1 193 ? -6.479 -14.352 -21.250 1.00 12.41 193 PHE A C 1
ATOM 1414 O O . PHE A 1 193 ? -6.658 -14.754 -22.408 1.00 12.36 193 PHE A O 1
ATOM 1422 N N . CYS A 1 194 ? -5.707 -13.292 -20.947 1.00 12.96 194 CYS A N 1
ATOM 1423 C CA . CYS A 1 194 ? -5.036 -12.506 -21.972 1.00 12.33 194 CYS A CA 1
ATOM 1424 C C . CYS A 1 194 ? -3.624 -13.039 -22.151 1.00 12.80 194 CYS A C 1
ATOM 1425 O O . CYS A 1 194 ? -2.748 -12.851 -21.285 1.00 11.62 194 CYS A O 1
ATOM 1428 N N . GLN A 1 195 ? -3.400 -13.704 -23.281 1.00 11.97 195 GLN A N 1
ATOM 1429 C CA . GLN A 1 195 ? -2.093 -14.294 -23.531 1.00 11.90 195 GLN A CA 1
ATOM 1430 C C . GLN A 1 195 ? -1.176 -13.285 -24.197 1.00 12.88 195 GLN A C 1
ATOM 1431 O O . GLN A 1 195 ? -1.456 -12.748 -25.286 1.00 13.02 195 GLN A O 1
ATOM 1437 N N . ILE A 1 196 ? -0.058 -13.054 -23.530 1.00 14.00 196 ILE A N 1
ATOM 1438 C CA . ILE A 1 196 ? 0.962 -12.160 -24.026 1.00 14.3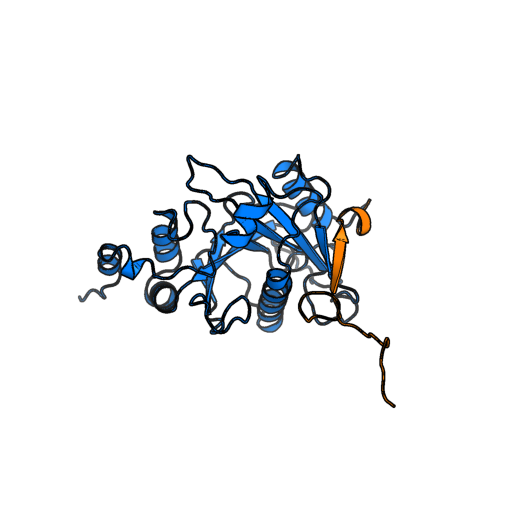5 196 ILE A CA 1
ATOM 1439 C C . ILE A 1 196 ? 1.783 -12.915 -25.079 1.00 13.07 196 ILE A C 1
ATOM 1440 O O . ILE A 1 196 ? 2.081 -14.107 -24.905 1.00 13.02 196 ILE A O 1
ATOM 1445 N N . VAL A 1 197 ? 2.111 -12.241 -26.188 1.00 13.49 197 VAL A N 1
ATOM 1446 C CA . VAL A 1 197 ? 2.903 -12.850 -27.295 1.00 12.35 197 VAL A CA 1
ATOM 1447 C C . VAL A 1 197 ? 4.067 -11.929 -27.630 1.00 11.34 197 VAL A C 1
ATOM 1448 O O . VAL A 1 197 ? 3.845 -10.781 -27.977 1.00 11.11 197 VAL A O 1
ATOM 1452 N N . GLY A 1 198 ? 5.301 -12.434 -27.549 1.00 12.04 198 GLY A N 1
ATOM 1453 C CA . GLY A 1 198 ? 6.459 -11.601 -27.875 1.00 11.84 198 GLY A CA 1
ATOM 1454 C C . GLY A 1 198 ? 6.538 -11.429 -29.384 1.00 11.80 198 GLY A C 1
ATOM 1455 O O . GLY A 1 198 ? 6.301 -12.377 -30.135 1.00 12.72 198 GLY A O 1
ATOM 1456 N N . VAL A 1 199 ? 6.863 -10.218 -29.829 1.00 13.14 199 VAL A N 1
ATOM 1457 C CA . VAL A 1 199 ? 6.917 -9.885 -31.253 1.00 13.21 199 VAL A CA 1
ATOM 1458 C C . VAL A 1 199 ? 8.135 -9.001 -31.613 1.00 14.09 199 VAL A C 1
ATOM 1459 O O . VAL A 1 199 ? 8.736 -8.313 -30.746 1.00 14.48 199 VAL A O 1
ATOM 1463 N N . PHE A 1 200 ? 8.443 -8.986 -32.907 1.00 14.05 200 PHE A N 1
ATOM 1464 C CA . PHE A 1 200 ? 9.518 -8.162 -33.490 1.00 14.81 200 PHE A CA 1
ATOM 1465 C C . PHE A 1 200 ? 9.037 -6.725 -33.562 1.00 15.51 200 PHE A C 1
ATOM 1466 O O . PHE A 1 200 ? 7.810 -6.426 -33.442 1.00 15.28 200 PHE A O 1
ATOM 1474 N N . ASP A 1 201 ? 9.997 -5.841 -33.754 1.00 17.19 201 ASP A N 1
ATOM 1475 C CA . ASP A 1 201 ? 9.713 -4.425 -33.935 1.00 19.71 201 ASP A CA 1
ATOM 1476 C C . ASP A 1 201 ? 8.748 -4.197 -35.082 1.00 19.15 201 ASP A C 1
ATOM 1477 O O . ASP A 1 201 ? 7.828 -3.402 -34.923 1.00 17.58 201 ASP A O 1
ATOM 1482 N N . ASP A 1 202 ? 8.964 -4.857 -36.233 1.00 18.15 202 ASP A N 1
ATOM 1483 C CA . ASP A 1 202 ? 8.078 -4.618 -37.388 1.00 18.43 202 ASP A CA 1
ATOM 1484 C C . ASP A 1 202 ? 6.667 -5.170 -37.147 1.00 17.04 202 ASP A C 1
ATOM 1485 O O . ASP A 1 202 ? 5.675 -4.566 -37.569 1.00 17.66 202 ASP A O 1
ATOM 1490 N N . GLU A 1 203 ? 6.584 -6.294 -36.435 1.00 16.02 203 GLU A N 1
ATOM 1491 C CA . GLU A 1 203 ? 5.283 -6.872 -36.052 1.00 16.50 203 GLU A CA 1
ATOM 1492 C C . GLU A 1 203 ? 4.506 -5.894 -35.151 1.00 16.64 203 GLU A C 1
ATOM 1493 O O . GLU A 1 203 ? 3.284 -5.671 -35.328 1.00 14.99 203 GLU A O 1
ATOM 1499 N N . LEU A 1 204 ? 5.220 -5.310 -34.191 1.00 17.52 204 LEU A N 1
ATOM 1500 C CA . LEU A 1 204 ? 4.624 -4.310 -33.305 1.00 19.02 204 LEU A CA 1
ATOM 1501 C C . LEU A 1 204 ? 4.182 -3.105 -34.131 1.00 17.86 204 LEU A C 1
ATOM 1502 O O . LEU A 1 204 ? 3.054 -2.625 -33.996 1.00 18.73 204 LEU A O 1
ATOM 1507 N N . GLU A 1 205 ? 5.068 -2.646 -35.004 1.00 18.52 205 GLU A N 1
ATOM 1508 C CA . GLU A 1 205 ? 4.752 -1.482 -35.841 1.00 20.37 205 GLU A CA 1
ATOM 1509 C C . GLU A 1 205 ? 3.436 -1.685 -36.602 1.00 18.58 205 GLU A C 1
ATOM 1510 O O . GLU A 1 205 ? 2.590 -0.795 -36.619 1.00 18.26 205 GLU A O 1
ATOM 1516 N N . GLN A 1 206 ? 3.256 -2.870 -37.189 1.00 17.41 206 GLN A N 1
ATOM 1517 C CA . GLN A 1 206 ? 2.092 -3.126 -38.027 1.00 16.11 206 GLN A CA 1
ATOM 1518 C C . GLN A 1 206 ? 0.829 -3.406 -37.224 1.00 16.07 206 GLN A C 1
ATOM 1519 O O . GLN A 1 206 ? -0.272 -3.105 -37.680 1.00 20.15 206 GLN A O 1
ATOM 1525 N N . ALA A 1 207 ? 0.981 -3.978 -36.027 1.00 16.04 207 ALA A N 1
ATOM 1526 C CA . ALA A 1 207 ? -0.165 -4.166 -35.138 1.00 16.01 207 ALA A CA 1
ATOM 1527 C C . ALA A 1 207 ? -0.690 -2.797 -34.711 1.00 17.24 207 ALA A C 1
ATOM 1528 O O . ALA A 1 207 ? -1.916 -2.587 -34.573 1.00 19.92 207 ALA A O 1
ATOM 1530 N N . SER A 1 208 ? 0.249 -1.870 -34.517 1.00 15.92 208 SER A N 1
ATOM 1531 C CA . SER A 1 208 ? -0.072 -0.495 -34.097 1.00 17.24 208 SER A CA 1
ATOM 1532 C C . SER A 1 208 ? -0.670 0.307 -35.245 1.00 18.94 208 SER A C 1
ATOM 1533 O O . SER A 1 208 ? -1.710 0.939 -35.079 1.00 21.42 208 SER A O 1
ATOM 1536 N N . ARG A 1 209 ? -0.034 0.280 -36.417 1.00 19.81 209 ARG A N 1
ATOM 1537 C CA . ARG A 1 209 ? -0.522 1.142 -37.502 1.00 21.18 209 ARG A CA 1
ATOM 1538 C C . ARG A 1 209 ? -1.675 0.505 -38.282 1.00 21.48 209 ARG A C 1
ATOM 1539 O O . ARG A 1 209 ? -2.485 1.213 -38.841 1.00 19.44 209 ARG A O 1
ATOM 1547 N N . TRP A 1 210 ? -1.743 -0.825 -38.291 1.00 23.54 210 TRP A N 1
ATOM 1548 C CA . TRP A 1 210 ? -2.751 -1.526 -39.075 1.00 24.49 210 TRP A CA 1
ATOM 1549 C C . TRP A 1 210 ? -3.755 -2.277 -38.222 1.00 24.34 210 TRP A C 1
ATOM 1550 O O . TRP A 1 210 ? -4.857 -1.804 -38.025 1.00 25.26 210 TRP A O 1
ATOM 1561 N N . ASN A 1 211 ? -3.411 -3.465 -37.741 1.00 22.67 211 ASN A N 1
ATOM 1562 C CA . ASN A 1 211 ? -4.231 -4.104 -36.693 1.00 27.02 211 ASN A CA 1
ATOM 1563 C C . ASN A 1 211 ? -3.653 -5.342 -36.011 1.00 19.07 211 ASN A C 1
ATOM 1564 O O . ASN A 1 211 ? -3.117 -6.240 -36.661 1.00 20.20 211 ASN A O 1
ATOM 1569 N N . GLY A 1 212 ? -3.756 -5.351 -34.688 1.00 16.12 212 GLY A N 1
ATOM 1570 C CA . GLY A 1 212 ? -3.143 -6.373 -33.854 1.00 16.52 212 GLY A CA 1
ATOM 1571 C C . GLY A 1 212 ? -3.641 -7.775 -34.121 1.00 15.90 212 GLY A C 1
ATOM 1572 O O . GLY A 1 212 ? -2.856 -8.709 -34.173 1.00 16.35 212 GLY A O 1
ATOM 1573 N N . ARG A 1 213 ? -4.956 -7.918 -34.282 1.00 16.62 213 ARG A N 1
ATOM 1574 C CA . ARG A 1 213 ? -5.568 -9.208 -34.552 1.00 18.32 213 ARG A CA 1
ATOM 1575 C C . ARG A 1 213 ? -5.096 -9.762 -35.894 1.00 16.78 213 ARG A C 1
ATOM 1576 O O . ARG A 1 213 ? -4.788 -10.957 -36.017 1.00 17.81 213 ARG A O 1
ATOM 1584 N N . GLY A 1 214 ? -5.001 -8.889 -36.893 1.00 16.62 214 GLY A N 1
ATOM 1585 C CA . GLY A 1 214 ? -4.505 -9.284 -38.224 1.00 16.73 214 GLY A CA 1
ATOM 1586 C C . GLY A 1 214 ? -3.043 -9.756 -38.177 1.00 17.03 214 GLY A C 1
ATOM 1587 O O . GLY A 1 214 ? -2.670 -10.730 -38.847 1.00 16.60 214 GLY A O 1
ATOM 1588 N N . VAL A 1 215 ? -2.208 -9.088 -37.383 1.00 16.19 215 VAL A N 1
ATOM 1589 C CA . VAL A 1 215 ? -0.818 -9.568 -37.175 1.00 16.04 215 VAL A CA 1
ATOM 1590 C C . VAL A 1 215 ? -0.783 -10.918 -36.412 1.00 15.26 215 VAL A C 1
ATOM 1591 O O . VAL A 1 215 ? -0.012 -11.822 -36.775 1.00 14.37 215 VAL A O 1
ATOM 1595 N N . LEU A 1 216 ? -1.601 -11.057 -35.365 1.00 14.18 216 LEU A N 1
ATOM 1596 C CA . LEU A 1 216 ? -1.678 -12.345 -34.635 1.00 14.21 216 LEU A CA 1
ATOM 1597 C C . LEU A 1 216 ? -2.106 -13.474 -35.571 1.00 15.77 216 LEU A C 1
ATOM 1598 O O . LEU A 1 216 ? -1.579 -14.594 -35.490 1.00 15.36 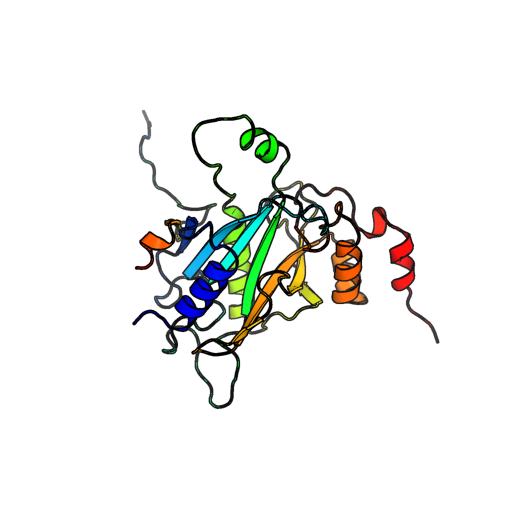216 LEU A O 1
ATOM 1603 N N . ASN A 1 217 ? -3.050 -13.165 -36.465 1.00 15.94 217 ASN A N 1
ATOM 1604 C CA . ASN A 1 217 ? -3.536 -14.142 -37.421 1.00 17.95 217 ASN A CA 1
ATOM 1605 C C . ASN A 1 217 ? -2.431 -14.605 -38.345 1.00 18.71 217 ASN A C 1
ATOM 1606 O O . ASN A 1 217 ? -2.362 -15.811 -38.661 1.00 19.71 217 ASN A O 1
ATOM 1611 N N . PHE A 1 218 ? -1.566 -13.665 -38.757 1.00 16.92 218 PHE A N 1
ATOM 1612 C CA . PHE A 1 218 ? -0.383 -14.002 -39.574 1.00 17.99 218 PHE A CA 1
ATOM 1613 C C . PHE A 1 218 ? 0.547 -14.952 -38.824 1.00 17.77 218 PHE A C 1
ATOM 1614 O O . PHE A 1 218 ? 0.989 -15.959 -39.383 1.00 17.76 218 PHE A O 1
ATOM 1622 N N . LEU A 1 219 ? 0.848 -14.615 -37.563 1.00 15.33 219 LEU A N 1
ATOM 1623 C CA . LEU A 1 219 ? 1.732 -15.421 -36.700 1.00 15.56 219 LEU A CA 1
ATOM 1624 C C . LEU A 1 219 ? 1.258 -16.860 -36.485 1.00 14.95 219 LEU A C 1
ATOM 1625 O O . LEU A 1 219 ? 2.073 -17.785 -36.401 1.00 14.93 219 LEU A O 1
ATOM 1630 N N . ARG A 1 220 ? -0.059 -17.041 -36.426 1.00 14.59 220 ARG A N 1
ATOM 1631 C CA . ARG A 1 220 ? -0.662 -18.347 -36.159 1.00 16.63 220 ARG A CA 1
ATOM 1632 C C . ARG A 1 220 ? -0.504 -19.345 -37.288 1.00 18.52 220 ARG A C 1
ATOM 1633 O O . ARG A 1 220 ? -0.736 -20.544 -37.079 1.00 17.69 220 ARG A O 1
ATOM 1641 N N . GLN A 1 221 ? -0.133 -18.848 -38.467 1.00 19.68 221 GLN A N 1
ATOM 1642 C CA . GLN A 1 221 ? -0.190 -19.603 -39.727 1.00 23.27 221 GLN A CA 1
ATOM 1643 C C . GLN A 1 221 ? 0.942 -20.606 -39.882 1.00 21.08 221 GLN A C 1
ATOM 1644 O O . GLN A 1 221 ? 0.837 -21.538 -40.659 1.00 23.32 221 GLN A O 1
ATOM 1650 N N . ASP A 1 222 ? 2.051 -20.379 -39.189 1.00 21.20 222 ASP A N 1
ATOM 1651 C CA . ASP A 1 222 ? 3.185 -21.271 -39.297 1.00 19.07 222 ASP A CA 1
ATOM 1652 C C . ASP A 1 222 ? 3.762 -21.555 -37.929 1.00 17.58 222 ASP A C 1
ATOM 1653 O O . ASP A 1 222 ? 3.741 -20.688 -37.061 1.00 14.55 222 ASP A O 1
ATOM 1658 N N . MET A 1 223 ? 4.285 -22.771 -37.745 1.00 19.14 223 MET A N 1
ATOM 1659 C CA . MET A 1 223 ? 5.015 -23.115 -36.530 1.00 19.38 223 MET A CA 1
ATOM 1660 C C . MET A 1 223 ? 6.187 -22.178 -36.226 1.00 17.44 223 MET A C 1
ATOM 1661 O O . MET A 1 223 ? 6.425 -21.830 -35.075 1.00 16.93 223 MET A O 1
ATOM 1666 N N . GLN A 1 224 ? 6.907 -21.770 -37.264 1.00 19.81 224 GLN A N 1
ATOM 1667 C CA . GLN A 1 224 ? 8.086 -20.898 -37.094 1.00 21.94 224 GLN A CA 1
ATOM 1668 C C . GLN A 1 224 ? 7.738 -19.578 -36.386 1.00 20.68 224 GLN A C 1
ATOM 1669 O O . GLN A 1 224 ? 8.578 -19.005 -35.700 1.00 21.15 224 GLN A O 1
ATOM 1675 N N . THR A 1 225 ? 6.499 -19.111 -36.530 1.00 17.47 225 THR A N 1
ATOM 1676 C CA . THR A 1 225 ? 6.100 -17.842 -35.906 1.00 17.67 225 THR A CA 1
ATOM 1677 C C . THR A 1 225 ? 5.164 -17.993 -34.676 1.00 16.68 225 THR A C 1
ATOM 1678 O O . THR A 1 225 ? 4.643 -16.994 -34.157 1.00 14.70 225 THR A O 1
ATOM 1682 N N . GLY A 1 226 ? 4.988 -19.230 -34.199 1.00 15.03 226 GLY A N 1
ATOM 1683 C CA . GLY A 1 226 ? 4.258 -19.479 -32.968 1.00 15.69 226 GLY A CA 1
ATOM 1684 C C . GLY A 1 226 ? 3.202 -20.582 -33.043 1.00 15.02 226 GLY A C 1
ATOM 1685 O O . GLY A 1 226 ? 2.732 -21.061 -32.007 1.00 14.32 226 GLY A O 1
ATOM 1686 N N . GLY A 1 227 ? 2.860 -20.996 -34.263 1.00 15.48 227 GLY A N 1
ATOM 1687 C CA . GLY A 1 227 ? 1.782 -21.959 -34.505 1.00 13.71 227 GLY A CA 1
ATOM 1688 C C . GLY A 1 227 ? 0.414 -21.488 -34.014 1.00 14.27 227 GLY A C 1
ATOM 1689 O O . GLY A 1 227 ? 0.235 -20.312 -33.612 1.00 13.74 227 GLY A O 1
ATOM 1690 N N . ASP A 1 228 ? -0.550 -22.410 -34.025 1.00 13.46 228 ASP A N 1
ATOM 1691 C CA . ASP A 1 228 ? -1.939 -22.099 -33.652 1.00 16.63 228 ASP A CA 1
ATOM 1692 C C . ASP A 1 228 ? -2.081 -21.373 -32.319 1.00 14.05 228 ASP A C 1
ATOM 1693 O O . ASP A 1 228 ? -2.941 -20.488 -32.168 1.00 15.00 228 ASP A O 1
ATOM 1698 N N . TRP A 1 229 ? -1.256 -21.755 -31.339 1.00 12.39 229 TRP A N 1
ATOM 1699 C CA . TRP A 1 229 ? -1.410 -21.215 -29.985 1.00 12.57 229 TRP A CA 1
ATOM 1700 C C . TRP A 1 229 ? -0.478 -20.102 -29.630 1.00 12.67 229 TRP A C 1
ATOM 1701 O O . TRP A 1 229 ? -0.364 -19.758 -28.447 1.00 12.70 229 TRP A O 1
ATOM 1712 N N . LEU A 1 230 ? 0.185 -19.533 -30.642 1.00 13.26 230 LEU A N 1
ATOM 1713 C CA . LEU A 1 230 ? 0.996 -18.313 -30.483 1.00 12.25 230 LEU A CA 1
ATOM 1714 C C . LEU A 1 230 ? 2.046 -18.461 -29.374 1.00 12.08 230 LEU A C 1
ATOM 1715 O O . LEU A 1 230 ? 2.127 -17.663 -28.453 1.00 11.45 230 LEU A O 1
ATOM 1720 N N . VAL A 1 231 ? 2.844 -19.515 -29.471 1.00 13.14 231 VAL A N 1
ATOM 1721 C CA . VAL A 1 231 ? 3.919 -19.729 -28.536 1.00 12.00 231 VAL A CA 1
ATOM 1722 C C . VAL A 1 231 ? 5.041 -18.748 -28.871 1.00 11.79 231 VAL A C 1
ATOM 1723 O O . VAL A 1 231 ? 5.414 -18.583 -30.039 1.00 12.57 231 VAL A O 1
ATOM 1727 N N . THR A 1 232 ? 5.571 -18.102 -27.846 1.00 10.50 232 THR A N 1
ATOM 1728 C CA . THR A 1 232 ? 6.734 -17.212 -28.036 1.00 11.40 232 THR A CA 1
ATOM 1729 C C . THR A 1 232 ? 8.069 -17.964 -27.976 1.00 11.94 232 THR A C 1
ATOM 1730 O O . THR A 1 232 ? 8.342 -18.648 -26.984 1.00 11.42 232 THR A O 1
ATOM 1734 N N . ASN A 1 233 ? 8.886 -17.826 -29.040 1.00 12.71 233 ASN A N 1
ATOM 1735 C CA . ASN A 1 233 ? 10.221 -18.413 -29.097 1.00 13.35 233 ASN A CA 1
ATOM 1736 C C . ASN A 1 233 ? 11.258 -17.275 -29.030 1.00 14.36 233 ASN A C 1
ATOM 1737 O O . ASN A 1 233 ? 11.398 -16.515 -29.981 1.00 14.88 233 ASN A O 1
ATOM 1742 N N . MET A 1 234 ? 11.942 -17.134 -27.900 1.00 14.12 234 MET A N 1
ATOM 1743 C CA . MET A 1 234 ? 12.866 -15.986 -27.694 1.00 14.71 234 MET A CA 1
ATOM 1744 C C . MET A 1 234 ? 14.056 -15.984 -28.657 1.00 15.79 234 MET A C 1
ATOM 1745 O O . MET A 1 234 ? 14.711 -14.953 -28.829 1.00 17.22 234 MET A O 1
ATOM 1750 N N . ASP A 1 235 ? 14.306 -17.128 -29.288 1.00 15.54 235 ASP A N 1
ATOM 1751 C CA . ASP A 1 235 ? 15.415 -17.275 -30.229 1.00 16.55 235 ASP A CA 1
ATOM 1752 C C . ASP A 1 235 ? 14.959 -17.090 -31.675 1.00 18.02 235 ASP A C 1
ATOM 1753 O O . ASP A 1 235 ? 15.738 -17.339 -32.603 1.00 21.33 235 ASP A O 1
ATOM 1758 N N . ARG A 1 236 ? 13.707 -16.680 -31.877 1.00 17.07 236 ARG A N 1
ATOM 1759 C CA . ARG A 1 236 ? 13.213 -16.473 -33.250 1.00 19.20 236 ARG A CA 1
ATOM 1760 C C . ARG A 1 236 ? 14.072 -15.459 -34.000 1.00 19.69 236 ARG A C 1
ATOM 1761 O O . ARG A 1 236 ? 14.382 -14.389 -33.477 1.00 20.87 236 ARG A O 1
ATOM 1769 N N . GLN A 1 237 ? 14.390 -15.768 -35.243 1.00 19.15 237 GLN A N 1
ATOM 1770 C CA . GLN A 1 237 ? 15.400 -14.981 -35.966 1.00 24.01 237 GLN A CA 1
ATOM 1771 C C . GLN A 1 237 ? 14.815 -14.017 -36.974 1.00 22.62 237 GLN A C 1
ATOM 1772 O O . GLN A 1 237 ? 15.435 -13.011 -37.284 1.00 22.77 237 GLN A O 1
ATOM 1778 N N . MET A 1 238 ? 13.611 -14.312 -37.460 1.00 23.22 238 MET A N 1
ATOM 1779 C CA . MET A 1 238 ? 13.006 -13.543 -38.552 1.00 22.99 238 MET A CA 1
ATOM 1780 C C . MET A 1 238 ? 11.554 -13.256 -38.224 1.00 19.58 238 MET A C 1
ATOM 1781 O O . MET A 1 238 ? 10.899 -14.095 -37.605 1.00 20.22 238 MET A O 1
ATOM 1786 N N . SER A 1 239 ? 11.064 -12.075 -38.624 1.00 19.88 239 SER A N 1
ATOM 1787 C CA . SER A 1 239 ? 9.671 -11.709 -38.395 1.00 15.79 239 SER A CA 1
ATOM 1788 C C . SER A 1 239 ? 8.810 -12.384 -39.418 1.00 16.51 239 SER A C 1
ATOM 1789 O O . SER A 1 239 ? 9.300 -12.899 -40.441 1.00 17.95 239 SER A O 1
ATOM 1792 N N . VAL A 1 240 ? 7.504 -12.337 -39.174 1.00 16.60 240 VAL A N 1
ATOM 1793 C CA . VAL A 1 240 ? 6.551 -12.946 -40.085 1.00 16.11 240 VAL A CA 1
ATOM 1794 C C . VAL A 1 240 ? 6.626 -12.294 -41.469 1.00 16.72 240 VAL A C 1
ATOM 1795 O O . VAL A 1 240 ? 6.462 -12.963 -42.497 1.00 17.81 240 VAL A O 1
ATOM 1799 N N . PHE A 1 241 ? 6.873 -10.982 -41.491 1.00 16.36 241 PHE A N 1
ATOM 1800 C CA . PHE A 1 241 ? 6.957 -10.251 -42.741 1.00 16.96 241 PHE A CA 1
ATOM 1801 C C . PHE A 1 241 ? 8.229 -10.613 -43.524 1.00 18.92 241 PHE A C 1
ATOM 1802 O O . PHE A 1 241 ? 8.239 -10.533 -44.756 1.00 22.04 241 PHE A O 1
ATOM 1810 N N . GLU A 1 242 ? 9.301 -10.971 -42.816 1.00 21.43 242 GLU A N 1
ATOM 1811 C CA . GLU A 1 242 ? 10.525 -11.496 -43.461 1.00 21.84 242 GLU A CA 1
ATOM 1812 C C . GLU A 1 242 ? 10.285 -12.913 -43.974 1.00 22.45 242 GLU A C 1
ATOM 1813 O O . GLU A 1 242 ? 10.706 -13.247 -45.080 1.00 27.75 242 GLU A O 1
ATOM 1819 N N . LEU A 1 243 ? 9.619 -13.750 -43.183 1.00 20.26 243 LEU A N 1
ATOM 1820 C CA . LEU A 1 243 ? 9.426 -15.160 -43.575 1.00 23.68 243 LEU A CA 1
ATOM 1821 C C . LEU A 1 243 ? 8.401 -15.325 -44.693 1.00 24.73 243 LEU A C 1
ATOM 1822 O O . LEU A 1 243 ? 8.563 -16.181 -45.581 1.00 24.30 243 LEU A O 1
ATOM 1827 N N . PHE A 1 244 ? 7.352 -14.511 -44.629 1.00 21.88 244 PHE A N 1
ATOM 1828 C CA . PHE A 1 244 ? 6.241 -14.571 -45.559 1.00 24.54 244 PHE A CA 1
ATOM 1829 C C . PHE A 1 244 ? 5.906 -13.180 -46.103 1.00 23.93 244 PHE A C 1
ATOM 1830 O O . PHE A 1 244 ? 4.905 -12.568 -45.701 1.00 24.11 244 PHE A O 1
ATOM 1838 N N . PRO A 1 245 ? 6.722 -12.688 -47.055 1.00 24.17 245 PRO A N 1
ATOM 1839 C CA . PRO A 1 245 ? 6.622 -11.287 -47.485 1.00 23.61 245 PRO A CA 1
ATOM 1840 C C . PRO A 1 245 ? 5.258 -10.942 -48.097 1.00 25.00 245 PRO A C 1
ATOM 1841 O O . PRO A 1 245 ? 4.865 -9.779 -48.129 1.00 27.37 245 PRO A O 1
ATOM 1845 N N . GLU A 1 246 ? 4.530 -11.952 -48.546 1.00 22.59 246 GLU A N 1
ATOM 1846 C CA . GLU A 1 246 ? 3.136 -11.778 -48.961 1.00 27.87 246 GLU A CA 1
ATOM 1847 C C . GLU A 1 246 ? 2.221 -11.032 -47.959 1.00 27.30 246 GLU A C 1
ATOM 1848 O O . GLU A 1 246 ? 1.273 -10.319 -48.349 1.00 26.38 246 GLU A O 1
ATOM 1854 N N . THR A 1 247 ? 2.484 -11.236 -46.674 1.00 19.69 247 THR A N 1
ATOM 1855 C CA . THR A 1 247 ? 1.733 -10.560 -45.619 1.00 24.76 247 THR A CA 1
ATOM 1856 C C . THR A 1 247 ? 1.851 -9.033 -45.663 1.00 25.88 247 THR A C 1
ATOM 1857 O O . THR A 1 247 ? 0.979 -8.338 -45.143 1.00 30.17 247 THR A O 1
ATOM 1861 N N . LEU A 1 248 ? 2.906 -8.515 -46.304 1.00 23.14 248 LEU A N 1
ATOM 1862 C CA . LEU A 1 248 ? 3.107 -7.065 -46.432 1.00 25.52 248 LEU A CA 1
ATOM 1863 C C . LEU A 1 248 ? 2.028 -6.379 -47.270 1.00 27.37 248 LEU A C 1
ATOM 1864 O O . LEU A 1 248 ? 1.816 -5.168 -47.151 1.00 27.04 248 LEU A O 1
ATOM 1869 N N . LEU A 1 249 ? 1.345 -7.149 -48.113 1.00 28.69 249 LEU A N 1
ATOM 1870 C CA . LEU A 1 249 ? 0.339 -6.576 -49.020 1.00 30.68 249 LEU A CA 1
ATOM 1871 C C . LEU A 1 249 ? -0.861 -5.985 -48.275 1.00 31.31 249 LEU A C 1
ATOM 1872 O O . LEU A 1 249 ? -1.529 -5.081 -48.775 1.00 35.33 249 LEU A O 1
ATOM 1877 N N . ASN A 1 250 ? -1.094 -6.476 -47.065 1.00 32.63 250 ASN A N 1
ATOM 1878 C CA . ASN A 1 250 ? -2.218 -6.018 -46.236 1.00 35.95 250 ASN A CA 1
ATOM 1879 C C . ASN A 1 250 ? -1.945 -4.673 -45.555 1.00 38.46 250 ASN A C 1
ATOM 1880 O O . ASN A 1 250 ? -2.849 -4.079 -44.973 1.00 42.60 2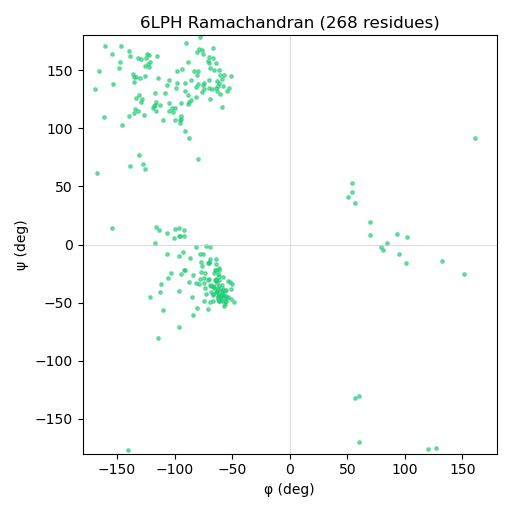50 ASN A O 1
ATOM 1885 N N . LEU A 1 251 ? -0.705 -4.191 -45.657 1.00 42.06 251 LEU A N 1
ATOM 1886 C CA . LEU A 1 251 ? -0.242 -3.042 -44.874 1.00 34.30 251 LEU A CA 1
ATOM 1887 C C . LEU A 1 251 ? -0.306 -1.689 -45.592 1.00 36.38 251 LEU A C 1
ATOM 1888 O O . LEU A 1 251 ? -0.092 -0.649 -44.967 1.00 37.23 251 LEU A O 1
ATOM 1893 N N . GLN A 1 252 ? -0.580 -1.708 -46.895 1.00 37.82 252 GLN A N 1
ATOM 1894 C CA . GLN A 1 252 ? -0.567 -0.502 -47.715 1.00 32.98 252 GLN A CA 1
ATOM 1895 C C . GLN A 1 252 ? -1.702 0.457 -47.340 1.00 35.07 252 GLN A C 1
ATOM 1896 O O . GLN A 1 252 ? -2.845 0.034 -47.142 1.00 40.00 252 GLN A O 1
ATOM 1902 N N . ASP A 1 253 ? -1.382 1.742 -47.210 1.00 42.78 253 ASP A N 1
ATOM 1903 C CA . ASP A 1 253 ? -2.423 2.772 -47.049 1.00 39.31 253 ASP A CA 1
ATOM 1904 C C . ASP A 1 253 ? -3.144 2.891 -48.378 1.00 46.15 253 ASP A C 1
ATOM 1905 O O . ASP A 1 253 ? -2.508 2.950 -49.441 1.00 42.67 253 ASP A O 1
ATOM 1910 N N . ASP A 1 254 ? -4.468 2.932 -48.343 1.00 46.62 254 ASP A N 1
ATOM 1911 C CA . ASP A 1 254 ? -5.175 3.115 -49.600 1.00 55.18 254 ASP A CA 1
ATOM 1912 C C . ASP A 1 254 ? -5.730 4.511 -49.767 1.00 53.13 254 ASP A C 1
ATOM 1913 O O . ASP A 1 254 ? -6.510 4.997 -48.946 1.00 66.39 254 ASP A O 1
ATOM 1918 N N . LEU A 1 255 ? -5.289 5.147 -50.840 1.00 51.40 255 LEU A N 1
ATOM 1919 C CA . LEU A 1 255 ? -5.830 6.410 -51.292 1.00 50.09 255 LEU A CA 1
ATOM 1920 C C . LEU A 1 255 ? -6.598 5.991 -52.547 1.00 52.68 255 LEU A C 1
ATOM 1921 O O . LEU A 1 255 ? -6.022 5.276 -53.370 1.00 56.58 255 LEU A O 1
ATOM 1926 N N . GLU A 1 256 ? -7.869 6.371 -52.749 1.00 62.27 256 GLU A N 1
ATOM 1927 C CA . GLU A 1 256 ? -8.667 7.448 -52.110 1.00 56.19 256 GLU A CA 1
ATOM 1928 C C . GLU A 1 256 ? -8.705 8.641 -53.060 1.00 62.36 256 GLU A C 1
ATOM 1929 O O . GLU A 1 256 ? -8.642 8.461 -54.285 1.00 56.60 256 GLU A O 1
ATOM 1931 N N . ALA B 2 1 ? 42.487 -11.506 4.753 0.20 34.83 361 ALA B N 1
ATOM 1932 C CA . ALA B 2 1 ? 41.403 -12.526 4.867 0.20 35.33 361 ALA B CA 1
ATOM 1933 C C . ALA B 2 1 ? 40.030 -11.900 4.634 0.20 35.77 361 ALA B C 1
ATOM 1934 O O . ALA B 2 1 ? 39.727 -10.822 5.157 0.20 25.04 361 ALA B O 1
ATOM 1936 N N . ALA B 2 2 ? 39.192 -12.578 3.852 0.60 40.24 362 ALA B N 1
ATOM 1937 C CA . ALA B 2 2 ? 37.908 -12.003 3.506 0.60 40.48 362 ALA B CA 1
ATOM 1938 C C . ALA B 2 2 ? 36.766 -12.976 3.146 0.60 42.58 362 ALA B C 1
ATOM 1939 O O . ALA B 2 2 ? 35.726 -12.533 2.647 0.60 48.35 362 ALA B O 1
ATOM 1941 N N . PRO B 2 3 ? 36.924 -14.278 3.448 0.50 42.26 363 PRO B N 1
ATOM 1942 C CA . PRO B 2 3 ? 36.101 -15.310 2.814 0.50 43.75 363 PRO B CA 1
ATOM 1943 C C . PRO B 2 3 ? 34.635 -15.158 3.173 0.50 45.71 363 PRO B C 1
ATOM 1944 O O . PRO B 2 3 ? 34.319 -14.578 4.208 0.50 48.98 363 PRO B O 1
ATOM 1948 N N . VAL B 2 4 ? 33.741 -15.676 2.337 0.50 45.48 364 VAL B N 1
ATOM 1949 C CA . VAL B 2 4 ? 32.318 -15.519 2.613 0.50 45.62 364 VAL B CA 1
ATOM 1950 C C . VAL B 2 4 ? 31.429 -16.674 2.201 0.50 50.23 364 VAL B C 1
ATOM 1951 O O . VAL B 2 4 ? 31.083 -16.831 1.023 0.50 49.69 364 VAL B O 1
ATOM 1953 N N . ILE B 2 5 ? 31.046 -17.463 3.200 0.50 54.74 365 ILE B N 1
ATOM 1954 C CA . ILE B 2 5 ? 29.913 -18.359 3.078 0.50 55.68 365 ILE B CA 1
ATOM 1955 C C . ILE B 2 5 ? 28.645 -17.521 3.199 0.50 56.97 365 ILE B C 1
ATOM 1956 O O . ILE B 2 5 ? 27.570 -17.961 2.804 0.50 58.03 365 ILE B O 1
ATOM 1958 N N . ASN B 2 6 ? 28.771 -16.310 3.750 0.50 56.85 366 ASN B N 1
ATOM 1959 C CA . ASN B 2 6 ? 27.620 -15.412 3.857 0.50 45.98 366 ASN B CA 1
ATOM 1960 C C . ASN B 2 6 ? 26.989 -15.336 2.499 0.50 48.36 366 ASN B C 1
ATOM 1961 O O . ASN B 2 6 ? 27.688 -15.321 1.481 0.50 44.99 366 ASN B O 1
ATOM 1966 N N . SER B 2 7 ? 25.671 -15.230 2.489 0.50 43.62 367 SER B N 1
ATOM 1967 C CA . SER B 2 7 ? 24.916 -15.722 1.375 0.50 41.11 367 SER B CA 1
ATOM 1968 C C . SER B 2 7 ? 23.489 -15.245 1.418 0.50 42.61 367 SER B C 1
ATOM 1969 O O . SER B 2 7 ? 22.572 -16.056 1.498 0.50 44.53 367 SER B O 1
ATOM 1971 N N . HIS B 2 8 ? 23.291 -13.940 1.371 0.50 43.54 368 HIS B N 1
ATOM 1972 C CA . HIS B 2 8 ? 21.939 -13.413 1.403 0.50 46.24 368 HIS B CA 1
ATOM 1973 C C . HIS B 2 8 ? 21.723 -12.414 0.321 0.50 48.86 368 HIS B C 1
ATOM 1974 O O . HIS B 2 8 ? 22.543 -11.517 0.197 0.50 66.02 368 HIS B O 1
ATOM 1981 N N . THR B 2 9 ? 20.681 -12.522 -0.508 0.50 43.95 369 THR B N 1
ATOM 1982 C CA . THR B 2 9 ? 19.921 -13.738 -0.917 0.50 51.51 369 THR B CA 1
ATOM 1983 C C . THR B 2 9 ? 18.533 -13.338 -1.500 0.50 57.26 369 THR B C 1
ATOM 1984 O O . THR B 2 9 ? 17.554 -13.175 -0.754 0.50 58.06 369 THR B O 1
ATOM 1988 N N . CYS B 2 10 ? 18.477 -13.153 -2.829 1.00 57.05 370 CYS B N 1
ATOM 1989 C CA . CYS B 2 10 ? 17.215 -12.861 -3.551 1.00 49.64 370 CYS B CA 1
ATOM 1990 C C . CYS B 2 10 ? 16.695 -14.057 -4.317 1.00 48.83 370 CYS B C 1
ATOM 1991 O O . CYS B 2 10 ? 17.452 -14.785 -4.935 1.00 63.80 370 CYS B O 1
ATOM 1994 N N . PHE B 2 11 ? 15.382 -14.223 -4.303 1.00 42.35 371 PHE B N 1
ATOM 1995 C CA . PHE B 2 11 ? 14.838 -15.538 -4.349 1.00 34.43 371 PHE B CA 1
ATOM 1996 C C . PHE B 2 11 ? 14.435 -16.043 -5.720 1.00 24.04 371 PHE B C 1
ATOM 1997 O O . PHE B 2 11 ? 14.680 -17.185 -6.010 1.00 36.38 371 PHE B O 1
ATOM 2005 N N . VAL B 2 12 ? 13.845 -15.217 -6.581 1.00 22.02 372 VAL B N 1
ATOM 2006 C CA . VAL B 2 12 ? 13.422 -15.750 -7.894 1.00 21.24 372 VAL B CA 1
ATOM 2007 C C . VAL B 2 12 ? 13.705 -14.763 -8.999 1.00 20.08 372 VAL B C 1
ATOM 2008 O O . VAL B 2 12 ? 13.063 -13.707 -9.075 1.00 19.14 372 VAL B O 1
ATOM 2012 N N . SER B 2 13 ? 14.673 -15.099 -9.853 1.00 20.02 373 SER B N 1
ATOM 2013 C CA . SER B 2 13 ? 15.001 -14.288 -11.022 1.00 19.13 373 SER B CA 1
ATOM 2014 C C . SER B 2 13 ? 15.221 -12.808 -10.698 1.00 20.13 373 SER B C 1
ATOM 2015 O O . SER B 2 13 ? 14.751 -11.937 -11.442 1.00 22.60 373 SER B O 1
ATOM 2018 N N . GLY B 2 14 ? 15.901 -12.526 -9.586 1.00 20.21 374 GLY B N 1
ATOM 2019 C CA . GLY B 2 14 ? 16.310 -11.167 -9.227 1.00 19.31 374 GLY B CA 1
ATOM 2020 C C . GLY B 2 14 ? 15.337 -10.466 -8.284 1.00 22.78 374 GLY B C 1
ATOM 2021 O O . GLY B 2 14 ? 15.631 -9.375 -7.766 1.00 22.48 374 GLY B O 1
ATOM 2022 N N . ASN B 2 15 ? 14.178 -11.087 -8.051 1.00 19.62 375 ASN B N 1
ATOM 2023 C CA . ASN B 2 15 ? 13.162 -10.477 -7.222 1.00 19.50 375 ASN B CA 1
ATOM 2024 C C . ASN B 2 15 ? 13.218 -11.107 -5.844 1.00 21.03 375 ASN B C 1
ATOM 2025 O O . ASN B 2 15 ? 12.904 -12.300 -5.678 1.00 20.14 375 ASN B O 1
ATOM 2030 N N . SER B 2 16 ? 13.598 -10.302 -4.853 1.00 19.26 376 SER B N 1
ATOM 2031 C CA . SER B 2 16 ? 13.713 -10.798 -3.488 1.00 24.56 376 SER B CA 1
ATOM 2032 C C . SER B 2 16 ? 12.346 -10.992 -2.806 1.00 24.32 376 SER B C 1
ATOM 2033 O O . SER B 2 16 ? 12.279 -11.540 -1.712 1.00 24.50 376 SER B O 1
ATOM 2036 N N . ASN B 2 17 ? 11.265 -10.542 -3.442 1.00 22.91 377 ASN B N 1
ATOM 2037 C CA . ASN B 2 17 ? 9.933 -10.666 -2.857 1.00 22.12 377 ASN B CA 1
ATOM 2038 C C . ASN B 2 17 ? 9.183 -11.910 -3.383 1.00 20.75 377 ASN B C 1
ATOM 2039 O O . ASN B 2 17 ? 7.959 -12.012 -3.245 1.00 17.42 377 ASN B O 1
ATOM 2044 N N . MET B 2 18 ? 9.918 -12.826 -4.021 1.00 20.94 378 MET B N 1
ATOM 2045 C CA . MET B 2 18 ? 9.304 -14.016 -4.611 1.00 21.81 378 MET B CA 1
ATOM 2046 C C . MET B 2 18 ? 10.018 -15.293 -4.212 1.00 23.37 378 MET B C 1
ATOM 2047 O O . MET B 2 18 ? 11.260 -15.295 -4.043 1.00 25.53 378 MET B O 1
ATOM 2052 N N . ILE B 2 19 ? 9.233 -16.354 -4.009 1.00 20.31 379 ILE B N 1
ATOM 2053 C CA . ILE B 2 19 ? 9.786 -17.694 -3.768 1.00 23.30 379 ILE B CA 1
ATOM 2054 C C . ILE B 2 19 ? 9.151 -18.724 -4.692 1.00 20.40 379 ILE B C 1
ATOM 2055 O O . ILE B 2 19 ? 8.078 -18.481 -5.242 1.00 21.74 379 ILE B O 1
ATOM 2060 N N . LEU B 2 20 ? 9.834 -19.859 -4.865 1.00 18.51 380 LEU B N 1
ATOM 2061 C CA . LEU B 2 20 ? 9.363 -20.930 -5.717 1.00 19.24 380 LEU B CA 1
ATOM 2062 C C . LEU B 2 20 ? 8.789 -22.025 -4.830 1.00 21.22 380 LEU B C 1
ATOM 2063 O O . LEU B 2 20 ? 9.502 -22.606 -4.012 1.00 23.53 380 LEU B O 1
ATOM 2068 N N . ASN B 2 21 ? 7.501 -22.298 -4.963 1.00 19.74 381 ASN B N 1
ATOM 2069 C CA . ASN B 2 21 ? 6.928 -23.411 -4.231 1.00 22.43 381 ASN B CA 1
ATOM 2070 C C . ASN B 2 21 ? 5.910 -24.192 -5.068 1.00 23.10 381 ASN B C 1
ATOM 2071 O O . ASN B 2 21 ? 5.761 -23.919 -6.251 1.00 21.73 381 ASN B O 1
ATOM 2076 N N . HIS B 2 22 ? 5.274 -25.197 -4.479 1.00 23.36 382 HIS B N 1
ATOM 2077 C CA . HIS B 2 22 ? 4.203 -25.920 -5.163 1.00 22.78 382 HIS B CA 1
ATOM 2078 C C . HIS B 2 22 ? 2.885 -25.331 -4.811 1.00 23.86 382 HIS B C 1
ATOM 2079 O O . HIS B 2 22 ? 2.716 -24.807 -3.692 1.00 22.71 382 HIS B O 1
ATOM 2086 N N . MET B 2 23 ? 1.925 -25.442 -5.732 1.00 21.11 383 MET B N 1
ATOM 2087 C CA . MET B 2 23 ? 0.592 -24.914 -5.474 1.00 21.92 383 MET B CA 1
ATOM 2088 C C . MET B 2 23 ? 0.068 -25.354 -4.109 1.00 23.41 383 MET B C 1
ATOM 2089 O O . MET B 2 23 ? -0.367 -24.522 -3.327 1.00 24.55 383 MET B O 1
ATOM 2094 N N . ASN B 2 24 ? 0.153 -26.646 -3.816 1.00 25.15 384 ASN B N 1
ATOM 2095 C CA . ASN B 2 24 ? -0.386 -27.176 -2.552 1.00 28.56 384 ASN B CA 1
ATOM 2096 C C . ASN B 2 24 ? 0.299 -26.657 -1.260 1.00 30.98 384 ASN B C 1
ATOM 2097 O O . ASN B 2 24 ? -0.226 -26.840 -0.173 1.00 33.40 384 ASN B O 1
ATOM 2102 N N . ASP B 2 25 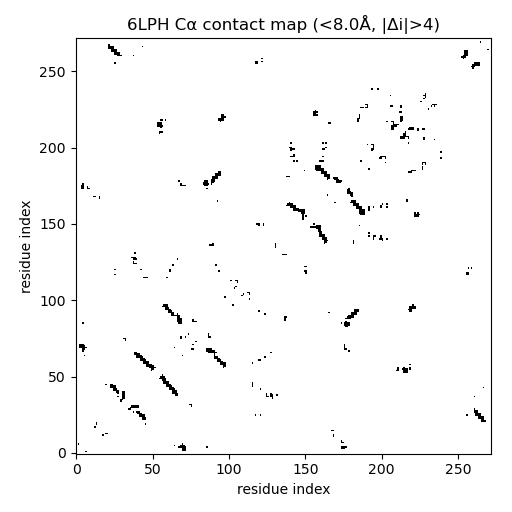? 1.453 -25.992 -1.395 1.00 32.28 385 ASP B N 1
ATOM 2103 C CA . ASP B 2 25 ? 2.068 -25.231 -0.295 1.00 30.38 385 ASP B CA 1
ATOM 2104 C C . ASP B 2 25 ? 1.310 -23.941 -0.019 1.00 31.33 385 ASP B C 1
ATOM 2105 O O . ASP B 2 25 ? 1.391 -23.375 1.085 1.00 32.83 385 ASP B O 1
ATOM 2110 N N . ASN B 2 26 ? 0.605 -23.454 -1.031 1.00 27.86 386 ASN B N 1
ATOM 2111 C CA . ASN B 2 26 ? -0.139 -22.219 -0.878 1.00 29.77 386 ASN B CA 1
ATOM 2112 C C . ASN B 2 26 ? -1.598 -22.468 -0.487 1.00 34.22 386 ASN B C 1
ATOM 2113 O O . ASN B 2 26 ? -2.212 -21.595 0.137 1.00 40.37 386 ASN B O 1
ATOM 2118 N N . PHE B 2 27 ? -2.134 -23.653 -0.827 1.00 34.78 387 PHE B N 1
ATOM 2119 C CA . PHE B 2 27 ? -3.557 -24.017 -0.554 1.00 43.18 387 PHE B CA 1
ATOM 2120 C C . PHE B 2 27 ? -3.786 -25.484 -0.277 1.00 50.05 387 PHE B C 1
ATOM 2121 O O . PHE B 2 27 ? -3.015 -26.339 -0.726 1.00 52.61 387 PHE B O 1
ATOM 2129 N N . ALA B 2 28 ? -4.892 -25.760 0.418 1.00 48.66 388 ALA B N 1
ATOM 2130 C CA . ALA B 2 28 ? -5.413 -27.116 0.647 1.00 51.42 388 ALA B CA 1
ATOM 2131 C C . ALA B 2 28 ? -5.197 -28.053 -0.554 1.00 52.64 388 ALA B C 1
ATOM 2132 O O . ALA B 2 28 ? -6.152 -28.496 -1.211 1.00 55.87 388 ALA B O 1
#

Solvent-accessible surface area: 13740 Å² total; per-residue (Å²): 150,74,39,48,1,4,93,18,0,34,70,42,1,37,147,39,11,88,136,55,102,57,9,34,0,0,7,1,90,87,26,73,67,121,62,8,147,8,2,0,4,19,0,0,5,5,43,35,9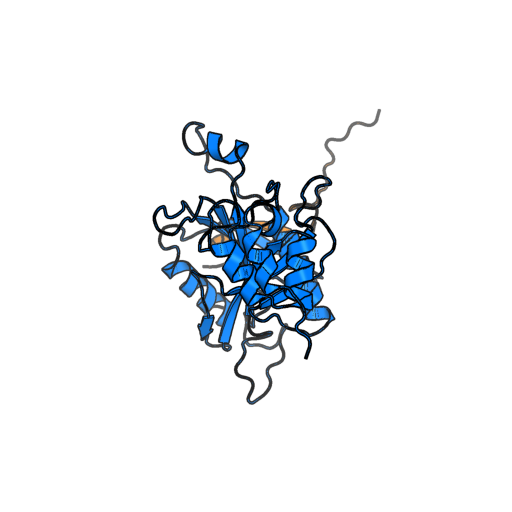9,21,43,142,139,128,60,5,24,40,0,5,0,0,0,0,0,5,0,1,7,4,29,28,82,85,99,45,22,149,108,129,178,79,54,97,122,0,16,33,7,4,0,0,0,0,0,8,16,12,49,138,117,32,54,68,68,65,134,91,105,95,100,167,106,57,148,11,32,26,54,0,0,44,7,0,0,26,0,0,72,81,0,42,142,70,52,86,33,20,82,53,15,51,46,5,72,35,147,111,16,11,46,67,41,144,117,13,90,1,54,0,0,0,0,1,72,1,62,42,4,16,62,29,113,11,106,5,12,47,1,47,0,0,0,0,4,1,0,16,76,52,0,6,102,24,9,76,113,84,62,6,133,10,0,3,67,27,0,74,134,36,81,108,5,6,0,60,28,4,6,3,56,18,82,17,121,78,0,1,8,89,48,57,74,116,16,83,124,72,17,130,112,135,153,144,154,95,125,69,103,124,83,170,71,81,105,7,52,73,27,61,28,0,56,62,19,81,25,92,97,37,55,150

Nearest PDB structures (foldseek):
  6lph-assembly1_A  TM=1.004E+00  e=3.985E-56  Drosophila melanogaster
  4kma-assembly1_A  TM=9.850E-01  e=1.995E-48  Drosophila melanogaster
  4bla-assembly3_C  TM=9.669E-01  e=9.296E-33  Escherichia coli
  4bla-assembly1_A  TM=9.676E-01  e=7.190E-32  Escherichia coli
  4bl9-assembly4_D  TM=9.680E-01  e=1.712E-31  Escherichia coli

Secondary structure (DSSP, 8-state):
---HHHHHHHHHHHHH-TT-SS-EEEEESS-GGGT-S---SEEEEEEE--BTTTTB--EEEEEEESSS-SSSSSSSSPPPTT--EEEEEEEEEEEEEPPHHHHHHHHHS-SSPPPPPSHHHHHHHHHHHHHHHH-----TT-EE---S-TTS-SS-S--EEEEEE-TTT-EEEETTEEEEEEEEEEE-HHHHHHIIIIIHHHHHHHHTT-GGGTTTTT-B-TT--S-HHHH-GGGGGGG-----/-----------BTTBTTEEEEEHHHH--